Protein AF-A0A6J8AFQ5-F1 (afdb_monomer_lite)

Foldseek 3Di:
DVVVVVVVVVVVVVVVVVVVVVVVVVVVVVVVVVVVVVVVVVQVVVLVVVQVVVVVVVVVVVVVVVVVLVVVVVVLVVLLVVLVVCLVVCVVVNDPVSNVVSLVVVLVSLVVSLVVVQVSQQVDWDKDKDKDAPQDPPPSRRIDIDIDTHGDHDDDDRSNVVSVVVVVVVVVVVVPPDDDDDDDPDDDDDPQQDLVRLLVVLLCCCAVVVHALVVVVVCCPVRPDPVCLQDLSNLLSNLLSQQVNQWDDAAQPIDGNLVSNVRCLVVLCVSCVLDLSSLLSSLLSLLVNCVVRVNHACSLQVVVVSCVVSVSHDPVSVVCNLPDPPPVSCRSVVVSCVRHVVVVVVVVVVVPDPDD

Structure (mmCIF, N/CA/C/O backbone):
data_AF-A0A6J8AFQ5-F1
#
_entry.id   AF-A0A6J8AFQ5-F1
#
loop_
_atom_site.group_PDB
_atom_site.id
_atom_site.type_symbol
_atom_site.label_atom_id
_atom_site.label_alt_id
_atom_site.label_comp_id
_atom_site.label_asym_id
_atom_site.label_entity_id
_atom_site.label_seq_id
_atom_site.pdbx_PDB_ins_code
_atom_site.Cartn_x
_atom_site.Cartn_y
_atom_site.Cartn_z
_atom_site.occupancy
_atom_site.B_iso_or_equiv
_atom_site.auth_seq_id
_atom_site.auth_comp_id
_atom_site.auth_asym_id
_atom_site.auth_atom_id
_atom_site.pdbx_PDB_model_num
ATOM 1 N N . MET A 1 1 ? 49.675 6.751 -73.342 1.00 87.25 1 MET A N 1
ATOM 2 C CA . MET A 1 1 ? 49.526 7.257 -71.960 1.00 87.25 1 MET A CA 1
ATOM 3 C C . MET A 1 1 ? 48.427 8.312 -71.886 1.00 87.25 1 MET A C 1
ATOM 5 O O . MET A 1 1 ? 47.539 8.144 -71.065 1.00 87.25 1 MET A O 1
ATOM 9 N N . ASP A 1 2 ? 48.381 9.285 -72.799 1.00 92.56 2 ASP A N 1
ATOM 10 C CA . ASP A 1 2 ? 47.346 10.342 -72.816 1.00 92.56 2 ASP A CA 1
ATOM 11 C C . ASP A 1 2 ? 45.898 9.830 -72.865 1.00 92.56 2 ASP A C 1
ATOM 13 O O . ASP A 1 2 ? 45.041 10.323 -72.139 1.00 92.56 2 ASP A O 1
ATOM 17 N N . ASN A 1 3 ? 45.619 8.782 -73.649 1.00 91.56 3 ASN A N 1
ATOM 18 C CA . ASN A 1 3 ? 44.284 8.171 -73.680 1.00 91.56 3 ASN A CA 1
ATOM 19 C C . ASN A 1 3 ? 43.892 7.537 -72.327 1.00 91.56 3 ASN A C 1
ATOM 21 O O . ASN A 1 3 ? 42.747 7.628 -71.901 1.00 91.56 3 ASN A O 1
ATOM 25 N N . ALA A 1 4 ? 44.854 6.930 -71.622 1.00 90.56 4 ALA A N 1
ATOM 26 C CA . ALA A 1 4 ? 44.612 6.358 -70.298 1.00 90.56 4 ALA A CA 1
ATOM 27 C C . ALA A 1 4 ? 44.378 7.456 -69.248 1.00 90.56 4 ALA A C 1
ATOM 29 O O . ALA A 1 4 ? 43.472 7.322 -68.431 1.00 90.56 4 ALA A O 1
ATOM 30 N N . LEU A 1 5 ? 45.134 8.560 -69.311 1.00 93.12 5 LEU A N 1
ATOM 31 C CA . LEU A 1 5 ? 44.909 9.742 -68.470 1.00 93.12 5 LEU A CA 1
ATOM 32 C C . LEU A 1 5 ? 43.507 10.319 -68.686 1.00 93.12 5 LEU A C 1
ATOM 34 O O . LEU A 1 5 ? 42.786 10.521 -67.716 1.00 93.12 5 LEU A O 1
ATOM 38 N N . LYS A 1 6 ? 43.082 10.486 -69.944 1.00 94.88 6 LYS A N 1
ATOM 39 C CA . LYS A 1 6 ? 41.743 10.983 -70.284 1.00 94.88 6 LYS A CA 1
ATOM 40 C C . LYS A 1 6 ? 40.625 10.116 -69.691 1.00 94.88 6 LYS A C 1
ATOM 42 O O . LYS A 1 6 ? 39.720 10.646 -69.056 1.00 94.88 6 LYS A O 1
ATOM 47 N N . ILE A 1 7 ? 40.716 8.792 -69.841 1.00 93.81 7 ILE A N 1
ATOM 48 C CA . ILE A 1 7 ? 39.723 7.850 -69.295 1.00 93.81 7 ILE A CA 1
ATOM 49 C C . ILE A 1 7 ? 39.679 7.913 -67.760 1.00 93.81 7 ILE A C 1
ATOM 51 O O . ILE A 1 7 ? 38.598 7.891 -67.174 1.00 93.81 7 ILE A O 1
ATOM 55 N N . LEU A 1 8 ? 40.836 8.000 -67.094 1.00 93.81 8 LEU A N 1
ATOM 56 C CA . LEU A 1 8 ? 40.905 8.094 -65.632 1.00 93.81 8 LEU A CA 1
ATOM 57 C C . LEU A 1 8 ? 40.327 9.419 -65.110 1.00 93.81 8 LEU A C 1
ATOM 59 O O . LEU A 1 8 ? 39.620 9.411 -64.100 1.00 93.81 8 LEU A O 1
ATOM 63 N N . THR A 1 9 ? 40.567 10.534 -65.805 1.00 94.50 9 THR A N 1
ATOM 64 C CA . THR A 1 9 ? 39.955 11.833 -65.489 1.00 94.50 9 THR A CA 1
ATOM 65 C C . THR A 1 9 ? 38.435 11.783 -65.658 1.00 94.50 9 THR A C 1
ATOM 67 O O . THR A 1 9 ? 37.716 12.103 -64.715 1.00 94.50 9 THR A O 1
ATOM 70 N N . GLU A 1 10 ? 37.929 11.282 -66.790 1.00 94.88 10 GLU A N 1
ATOM 71 C CA . GLU A 1 10 ? 36.483 11.137 -67.033 1.00 94.88 10 GLU A CA 1
ATOM 72 C C . GLU A 1 10 ? 35.806 10.215 -66.001 1.00 94.88 10 GLU A C 1
ATOM 74 O O . GLU A 1 10 ? 34.699 10.491 -65.532 1.00 94.88 10 GLU A O 1
ATOM 79 N N . LEU A 1 11 ? 36.469 9.124 -65.600 1.00 94.06 11 LEU A N 1
ATOM 80 C CA . LEU A 1 11 ? 35.965 8.225 -64.560 1.00 94.06 11 LEU A CA 1
ATOM 81 C C . LEU A 1 11 ? 35.902 8.910 -63.188 1.00 94.06 11 LEU A C 1
ATOM 83 O O . LEU A 1 11 ? 34.953 8.680 -62.435 1.00 94.06 11 LEU A O 1
ATOM 87 N N . THR A 1 12 ? 36.893 9.746 -62.871 1.00 94.12 12 THR A N 1
ATOM 88 C CA . THR A 1 12 ? 36.949 10.508 -61.615 1.00 94.12 12 THR A CA 1
ATOM 89 C C . THR A 1 12 ? 35.822 11.535 -61.563 1.00 94.12 12 THR A C 1
ATOM 91 O O . THR A 1 12 ? 35.031 11.513 -60.623 1.00 94.12 12 THR A O 1
ATOM 94 N N . GLU A 1 13 ? 35.641 12.323 -62.626 1.00 95.44 13 GLU A N 1
ATOM 95 C CA . GLU A 1 13 ? 34.528 13.275 -62.741 1.00 95.44 13 GLU A CA 1
ATOM 96 C C . GLU A 1 13 ? 33.158 12.589 -62.642 1.00 95.44 13 GLU A C 1
ATOM 98 O O . GLU A 1 13 ? 32.227 13.108 -62.023 1.00 95.44 13 GLU A O 1
ATOM 103 N N . ASN A 1 14 ? 33.002 11.405 -63.243 1.00 94.31 14 ASN A N 1
ATOM 104 C CA . ASN A 1 14 ? 31.759 10.641 -63.145 1.00 94.31 14 ASN A CA 1
ATOM 105 C C . ASN A 1 14 ? 31.501 10.133 -61.721 1.00 94.31 14 ASN A C 1
ATOM 107 O O . ASN A 1 14 ? 30.351 10.131 -61.276 1.00 94.31 14 ASN A O 1
ATOM 111 N N . ARG A 1 15 ? 32.544 9.729 -60.983 1.00 94.56 15 ARG A N 1
ATOM 112 C CA . ARG A 1 15 ? 32.413 9.347 -59.570 1.00 94.56 15 ARG A CA 1
ATOM 113 C C . ARG A 1 15 ? 32.051 10.535 -58.686 1.00 94.56 15 ARG A C 1
ATOM 115 O O . ARG A 1 15 ? 31.154 10.390 -57.864 1.00 94.56 15 ARG A O 1
ATOM 122 N N . GLU A 1 16 ? 32.660 11.696 -58.899 1.00 94.69 16 GLU A N 1
ATOM 123 C CA . GLU A 1 16 ? 32.319 12.931 -58.179 1.00 94.69 16 GLU A CA 1
ATOM 124 C C . GLU A 1 16 ? 30.870 13.364 -58.449 1.00 94.69 16 GLU A C 1
ATOM 126 O O . GLU A 1 16 ? 30.120 13.660 -57.520 1.00 94.69 16 GLU A O 1
ATOM 131 N N . LYS A 1 17 ? 30.419 13.310 -59.712 1.00 95.25 17 LYS A N 1
ATOM 132 C CA . LYS A 1 17 ? 29.013 13.574 -60.074 1.00 95.25 17 LYS A CA 1
ATOM 133 C C . LYS A 1 17 ? 28.050 12.588 -59.413 1.00 95.25 17 LYS A C 1
ATOM 135 O O . LYS A 1 17 ? 26.956 12.984 -59.019 1.00 95.25 17 LYS A O 1
ATOM 140 N N . ASN A 1 18 ? 28.425 11.313 -59.308 1.00 93.69 18 ASN A N 1
ATOM 141 C CA . ASN A 1 18 ? 27.605 10.307 -58.634 1.00 93.69 18 ASN A CA 1
ATOM 142 C C . ASN A 1 18 ? 27.552 10.526 -57.119 1.00 93.69 18 ASN A C 1
ATOM 144 O O . ASN A 1 18 ? 26.472 10.400 -56.550 1.00 93.69 18 ASN A O 1
ATOM 148 N N . LEU A 1 19 ? 28.673 10.889 -56.487 1.00 94.94 19 LEU A N 1
ATOM 149 C CA . LEU A 1 19 ? 28.713 11.224 -55.063 1.00 94.94 19 LEU A CA 1
ATOM 150 C C . LEU A 1 19 ? 27.801 12.416 -54.761 1.00 94.94 19 LEU A C 1
ATOM 152 O O . LEU A 1 19 ? 26.944 12.317 -53.892 1.00 94.94 19 LEU A O 1
ATOM 156 N N . LYS A 1 20 ? 27.879 13.481 -55.565 1.00 95.44 20 LYS A N 1
ATOM 157 C CA . LYS A 1 20 ? 27.004 14.649 -55.409 1.00 95.44 20 LYS A CA 1
ATOM 158 C C . LYS A 1 20 ? 25.517 14.299 -55.537 1.00 95.44 20 LYS A C 1
ATOM 160 O O . LYS A 1 20 ? 24.707 14.726 -54.727 1.00 95.44 20 LYS A O 1
ATOM 165 N N . LYS A 1 21 ? 25.149 13.465 -56.519 1.00 95.12 21 LYS A N 1
ATOM 166 C CA . LYS A 1 21 ? 23.766 12.965 -56.650 1.00 95.12 21 LYS A CA 1
ATOM 167 C C . LYS A 1 21 ? 23.320 12.158 -55.431 1.00 95.12 21 LYS A C 1
ATOM 169 O O . LYS A 1 21 ? 22.145 12.207 -55.079 1.00 95.12 21 LYS A O 1
ATOM 174 N N . PHE A 1 22 ? 24.228 11.388 -54.833 1.00 95.50 22 PHE A N 1
ATOM 175 C CA . PHE A 1 22 ? 23.943 10.630 -53.620 1.00 95.50 22 PHE A CA 1
ATOM 176 C C . PHE A 1 22 ? 23.706 11.566 -52.429 1.00 95.50 22 PHE A C 1
ATOM 178 O O . PHE A 1 22 ? 22.699 11.400 -51.754 1.00 95.50 22 PHE A O 1
ATOM 185 N N . GLU A 1 23 ? 24.551 12.581 -52.233 1.00 95.25 23 GLU A N 1
ATOM 186 C CA . GLU A 1 23 ? 24.386 13.609 -51.189 1.00 95.25 23 GLU A CA 1
ATOM 187 C C . GLU A 1 23 ? 23.065 14.388 -51.345 1.00 95.25 23 GLU A C 1
ATOM 189 O O . GLU A 1 23 ? 22.350 14.629 -50.367 1.00 95.25 23 GLU A O 1
ATOM 194 N N . ASP A 1 24 ? 22.689 14.727 -52.584 1.00 95.00 24 ASP A N 1
ATOM 195 C CA . ASP A 1 24 ? 21.404 15.365 -52.892 1.00 95.00 24 ASP A CA 1
ATOM 196 C C . ASP A 1 24 ? 20.221 14.439 -52.532 1.00 95.00 24 ASP A C 1
ATOM 198 O O . ASP A 1 24 ? 19.243 14.879 -51.920 1.00 95.00 24 ASP A O 1
ATOM 202 N N . CYS A 1 25 ? 20.314 13.142 -52.862 1.00 95.44 25 CYS A N 1
ATOM 203 C CA . CYS A 1 25 ? 19.299 12.145 -52.498 1.00 95.44 25 CYS A CA 1
ATOM 204 C C . CYS A 1 25 ? 19.221 11.931 -50.983 1.00 95.44 25 CYS A C 1
ATOM 206 O O . CYS A 1 25 ? 18.126 11.840 -50.435 1.00 95.44 25 CYS A O 1
ATOM 208 N N . GLU A 1 26 ? 20.361 11.856 -50.299 1.00 96.88 26 GLU A N 1
ATOM 209 C CA . GLU A 1 26 ? 20.435 11.724 -48.844 1.00 96.88 26 GLU A CA 1
ATOM 210 C C . GLU A 1 26 ? 19.741 12.905 -48.163 1.00 96.88 26 GLU A C 1
ATOM 212 O O . GLU A 1 26 ? 18.888 12.712 -47.295 1.00 96.88 26 GLU A O 1
ATOM 217 N N . THR A 1 27 ? 20.025 14.124 -48.622 1.00 96.19 27 THR A N 1
ATOM 218 C CA . THR A 1 27 ? 19.394 15.344 -48.108 1.00 96.19 27 THR A CA 1
ATOM 219 C C . THR A 1 27 ? 17.876 15.325 -48.310 1.00 96.19 27 THR A C 1
ATOM 221 O O . THR A 1 27 ? 17.125 15.671 -47.391 1.00 96.19 27 THR A O 1
ATOM 224 N N . ASP A 1 28 ? 17.396 14.898 -49.482 1.00 96.56 28 ASP A N 1
ATOM 225 C CA . ASP A 1 28 ? 15.957 14.789 -49.750 1.00 96.56 28 ASP A CA 1
ATOM 226 C C . ASP A 1 28 ? 15.286 13.720 -48.874 1.00 96.56 28 ASP A C 1
ATOM 228 O O . ASP A 1 28 ? 14.251 13.984 -48.257 1.00 96.56 28 ASP A O 1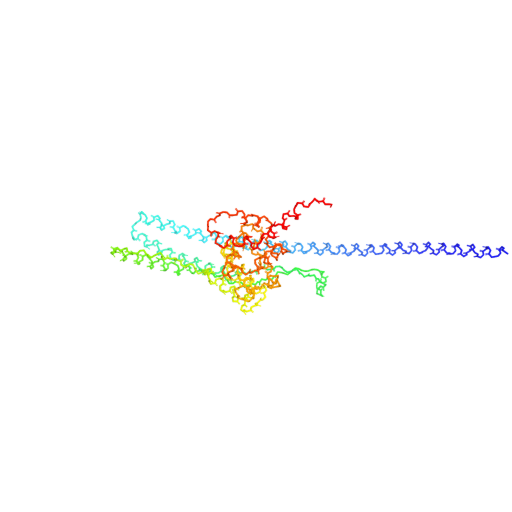
ATOM 232 N N . ILE A 1 29 ? 15.907 12.546 -48.720 1.00 96.50 29 ILE A N 1
ATOM 233 C CA . ILE A 1 29 ? 15.404 11.476 -47.846 1.00 96.50 29 ILE A CA 1
ATOM 234 C C . ILE A 1 29 ? 15.324 11.964 -46.396 1.00 96.50 29 ILE A C 1
ATOM 236 O O . ILE A 1 29 ? 14.291 11.785 -45.746 1.00 96.50 29 ILE A O 1
ATOM 240 N N . LEU A 1 30 ? 16.364 12.630 -45.887 1.00 96.25 30 LEU A N 1
ATOM 241 C CA . LEU A 1 30 ? 16.363 13.193 -44.534 1.00 96.25 30 LEU A CA 1
ATOM 242 C C . LEU A 1 30 ? 15.237 14.217 -44.349 1.00 96.25 30 LEU A C 1
ATOM 244 O O . LEU A 1 30 ? 14.554 14.218 -43.320 1.00 96.25 30 LEU A O 1
ATOM 248 N N . LYS A 1 31 ? 14.984 15.057 -45.356 1.00 96.44 31 LYS A N 1
ATOM 249 C CA . LYS A 1 31 ? 13.868 16.010 -45.342 1.00 96.44 31 LYS A CA 1
ATOM 250 C C . LYS A 1 31 ? 12.512 15.301 -45.309 1.00 96.44 31 LYS A C 1
ATOM 252 O O . LYS A 1 31 ? 11.636 15.707 -44.542 1.00 96.44 31 LYS A O 1
ATOM 257 N N . GLN A 1 32 ? 12.335 14.235 -46.088 1.00 95.44 32 GLN A N 1
ATOM 258 C CA . GLN A 1 32 ? 11.109 13.433 -46.076 1.00 95.44 32 GLN A CA 1
ATOM 259 C C . GLN A 1 32 ? 10.884 12.757 -44.715 1.00 95.44 32 GLN A C 1
ATOM 261 O O . GLN A 1 32 ? 9.780 12.836 -44.170 1.00 95.44 32 GLN A O 1
ATOM 266 N N . VAL A 1 33 ? 11.927 12.160 -44.128 1.00 95.31 33 VAL A N 1
ATOM 267 C CA . VAL A 1 33 ? 11.872 11.535 -42.795 1.00 95.31 33 VAL A CA 1
ATOM 268 C C . VAL A 1 33 ? 11.493 12.560 -41.726 1.00 95.31 33 VAL A C 1
ATOM 270 O O . VAL A 1 33 ? 10.601 12.300 -40.916 1.00 95.31 33 VAL A O 1
ATOM 273 N N . ASN A 1 34 ? 12.102 13.748 -41.750 1.00 94.62 34 ASN A N 1
ATOM 274 C CA . ASN A 1 34 ? 11.767 14.822 -40.814 1.00 94.62 34 ASN A CA 1
ATOM 275 C C . ASN A 1 34 ? 10.317 15.297 -40.967 1.00 94.62 34 ASN A C 1
ATOM 277 O O . ASN A 1 34 ? 9.622 15.456 -39.966 1.00 94.62 34 ASN A O 1
ATOM 281 N N . ASN A 1 35 ? 9.815 15.434 -42.196 1.00 94.44 35 ASN A N 1
ATOM 282 C CA . ASN A 1 35 ? 8.414 15.781 -42.432 1.00 94.44 35 ASN A CA 1
ATOM 283 C C . ASN A 1 35 ? 7.449 14.723 -41.860 1.00 94.44 35 ASN A C 1
ATOM 285 O O . ASN A 1 35 ? 6.464 15.074 -41.209 1.00 94.44 35 ASN A O 1
ATOM 289 N N . VAL A 1 36 ? 7.738 13.428 -42.033 1.00 93.62 36 VAL A N 1
ATOM 290 C CA . VAL A 1 36 ? 6.928 12.350 -41.432 1.00 93.62 36 VAL A CA 1
ATOM 291 C C . VAL A 1 36 ? 6.981 12.408 -39.903 1.00 93.62 36 VAL A C 1
ATOM 293 O O . VAL A 1 36 ? 5.940 12.313 -39.249 1.00 93.62 36 VAL A O 1
ATOM 296 N N . LYS A 1 37 ? 8.170 12.619 -39.325 1.00 94.19 37 LYS A N 1
ATOM 297 C CA . LYS A 1 37 ? 8.355 12.772 -37.875 1.00 94.19 37 LYS A CA 1
ATOM 298 C C . LYS A 1 37 ? 7.515 13.926 -37.324 1.00 94.19 37 LYS A C 1
ATOM 300 O O . LYS A 1 37 ? 6.782 13.736 -36.356 1.00 94.19 37 LYS A O 1
ATOM 305 N N . GLU A 1 38 ? 7.561 15.097 -37.955 1.00 94.00 38 GLU A N 1
ATOM 306 C CA . GLU A 1 38 ? 6.760 16.256 -37.546 1.00 94.00 38 GLU A CA 1
ATOM 307 C C . GLU A 1 38 ? 5.253 15.993 -37.634 1.00 94.00 38 GLU A C 1
ATOM 309 O O . GLU A 1 38 ? 4.494 16.418 -36.761 1.00 94.00 38 GLU A O 1
ATOM 314 N N . GLN A 1 39 ? 4.799 15.282 -38.669 1.00 90.44 39 GLN A N 1
ATOM 315 C CA . GLN A 1 39 ? 3.392 14.903 -38.797 1.00 90.44 39 GLN A CA 1
ATOM 316 C C . GLN A 1 39 ? 2.950 13.963 -37.671 1.00 90.44 39 GLN A C 1
ATOM 318 O O . GLN A 1 39 ? 1.864 14.150 -37.119 1.00 90.44 39 GLN A O 1
ATOM 323 N N . MET A 1 40 ? 3.784 12.988 -37.297 1.00 88.62 40 MET A N 1
ATOM 324 C CA . MET A 1 40 ? 3.494 12.086 -36.179 1.00 88.62 40 MET A CA 1
ATOM 325 C C . MET A 1 40 ? 3.452 12.828 -34.841 1.00 88.62 40 MET A C 1
ATOM 327 O O . MET A 1 40 ? 2.506 12.626 -34.084 1.00 88.62 40 MET A O 1
ATOM 331 N N . ILE A 1 41 ? 4.405 13.732 -34.582 1.00 90.25 41 ILE A N 1
ATOM 332 C CA . ILE A 1 41 ? 4.418 14.566 -33.367 1.00 90.25 41 ILE A CA 1
ATOM 333 C C . ILE A 1 41 ? 3.128 15.389 -33.276 1.00 90.25 41 ILE A C 1
ATOM 335 O O . ILE A 1 41 ? 2.406 15.297 -32.288 1.00 90.25 41 ILE A O 1
ATOM 339 N N . LYS A 1 42 ? 2.745 16.090 -34.353 1.00 90.38 42 LYS A N 1
ATOM 340 C CA . LYS A 1 42 ? 1.498 16.877 -34.390 1.00 90.38 42 LYS A CA 1
ATOM 341 C C . LYS A 1 42 ? 0.253 16.035 -34.102 1.00 90.38 42 LYS A C 1
ATOM 343 O O . LYS A 1 42 ? -0.695 16.528 -33.485 1.00 90.38 42 LYS A O 1
ATOM 348 N N . GLN A 1 43 ? 0.224 14.785 -34.570 1.00 87.19 43 GLN A N 1
ATOM 349 C CA . GLN A 1 43 ? -0.866 13.861 -34.262 1.00 87.19 43 GLN A CA 1
ATOM 350 C C . GLN A 1 43 ? -0.851 13.458 -32.787 1.00 87.19 43 GLN A C 1
ATOM 352 O O . GLN A 1 43 ? -1.910 13.495 -32.165 1.00 87.19 43 GLN A O 1
ATOM 357 N N . ILE A 1 44 ? 0.307 13.123 -32.214 1.00 87.06 44 ILE A N 1
ATOM 358 C CA . ILE A 1 44 ? 0.437 12.776 -30.791 1.00 87.06 44 ILE A CA 1
ATOM 359 C C . ILE A 1 44 ? -0.039 13.939 -29.918 1.00 87.06 44 ILE A C 1
ATOM 361 O O . ILE A 1 44 ? -0.965 13.744 -29.134 1.00 87.06 44 ILE A O 1
ATOM 365 N N . ASP A 1 45 ? 0.458 15.155 -30.150 1.00 89.19 45 ASP A N 1
ATOM 366 C CA . ASP A 1 45 ? 0.073 16.342 -29.375 1.00 89.19 45 ASP A CA 1
ATOM 367 C C . ASP A 1 45 ? -1.440 16.614 -29.446 1.00 89.19 45 ASP A C 1
ATOM 369 O O . ASP A 1 45 ? -2.069 17.096 -28.501 1.00 89.19 45 ASP A O 1
ATOM 373 N N . LYS A 1 46 ? -2.064 16.335 -30.599 1.00 88.00 46 LYS A N 1
ATOM 374 C CA . LYS A 1 46 ? -3.515 16.486 -30.774 1.00 88.00 46 LYS A CA 1
ATOM 375 C C . LYS A 1 46 ? -4.292 15.473 -29.929 1.00 88.00 46 LYS A C 1
ATOM 377 O O . LYS A 1 46 ? -5.299 15.847 -29.320 1.00 88.00 46 LYS A O 1
ATOM 382 N N . HIS A 1 47 ? -3.85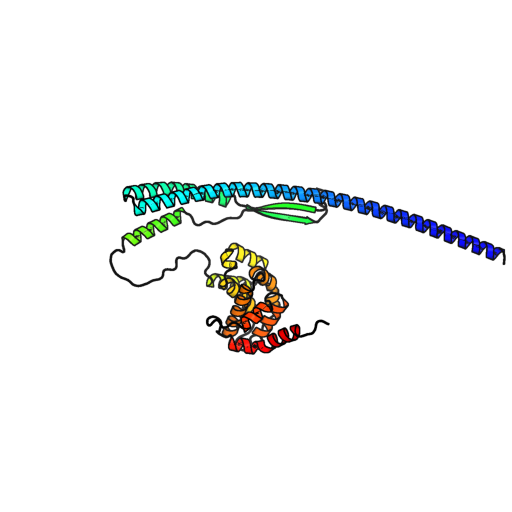7 14.216 -29.905 1.00 84.25 47 HIS A N 1
ATOM 383 C CA . HIS A 1 47 ? -4.492 13.184 -29.086 1.00 84.25 47 HIS A CA 1
ATOM 384 C C . HIS A 1 47 ? -4.257 13.451 -27.599 1.00 84.25 47 HIS A C 1
ATOM 386 O O . HIS A 1 47 ? -5.207 13.377 -26.827 1.00 84.25 47 HIS A O 1
ATOM 392 N N . GLU A 1 48 ? -3.051 13.870 -27.213 1.00 86.62 48 GLU A N 1
ATOM 393 C CA . GLU A 1 48 ? -2.718 14.259 -25.841 1.00 86.62 48 GLU A CA 1
ATOM 394 C C . GLU A 1 48 ? -3.642 15.371 -25.334 1.00 86.62 48 GLU A C 1
ATOM 396 O O . GLU A 1 48 ? -4.304 15.208 -24.310 1.00 86.62 48 GLU A O 1
ATOM 401 N N . ARG A 1 49 ? -3.799 16.462 -26.099 1.00 88.25 49 ARG A N 1
ATOM 402 C CA . ARG A 1 49 ? -4.741 17.540 -25.748 1.00 88.25 49 ARG A CA 1
ATOM 403 C C . ARG A 1 49 ? -6.177 17.047 -25.578 1.00 88.25 49 ARG A C 1
ATOM 405 O O . ARG A 1 49 ? -6.902 17.559 -24.728 1.00 88.25 49 ARG A O 1
ATOM 412 N N . THR A 1 50 ? -6.594 16.075 -26.386 1.00 86.88 50 THR A N 1
ATOM 413 C CA . THR A 1 50 ? -7.940 15.491 -26.299 1.00 86.88 50 THR A CA 1
ATOM 414 C C . THR A 1 50 ? -8.090 14.679 -25.013 1.00 86.88 50 THR A C 1
ATOM 416 O O . THR A 1 50 ? -9.018 14.924 -24.249 1.00 86.88 50 THR A O 1
ATOM 419 N N . VAL A 1 51 ? -7.128 13.804 -24.710 1.00 86.88 51 VAL A N 1
ATOM 420 C CA . VAL A 1 51 ? -7.120 12.993 -23.483 1.00 86.88 51 VAL A CA 1
ATOM 421 C C . VAL A 1 51 ? -7.085 13.872 -22.231 1.00 86.88 51 VAL A C 1
ATOM 423 O O . VAL A 1 51 ? -7.852 13.638 -21.301 1.00 86.88 51 VAL A O 1
ATOM 426 N N . ILE A 1 52 ? -6.258 14.921 -22.212 1.00 88.50 52 ILE A N 1
ATOM 427 C CA . ILE A 1 52 ? -6.199 15.881 -21.097 1.00 88.50 52 ILE A CA 1
ATOM 428 C C . ILE A 1 52 ? -7.559 16.559 -20.890 1.00 88.50 52 ILE A C 1
ATOM 430 O O . ILE A 1 52 ? -8.017 16.710 -19.755 1.00 88.50 52 ILE A O 1
ATOM 434 N N . LYS A 1 53 ? -8.235 16.946 -21.978 1.00 89.94 53 LYS A N 1
ATOM 435 C CA . LYS A 1 53 ? -9.569 17.552 -21.912 1.00 89.94 53 LYS A CA 1
ATOM 436 C C . LYS A 1 53 ? -10.609 16.580 -21.350 1.00 89.94 53 LYS A C 1
ATOM 438 O O . LYS A 1 53 ? -11.414 16.973 -20.501 1.00 89.94 53 LYS A O 1
ATOM 443 N N . ASP A 1 54 ? -10.584 15.326 -21.786 1.00 86.12 54 ASP A N 1
ATOM 444 C CA . ASP A 1 54 ? -11.513 14.300 -21.310 1.00 86.12 54 ASP A CA 1
ATOM 445 C C . ASP A 1 54 ? -11.276 13.994 -19.825 1.00 86.12 54 ASP A C 1
ATOM 447 O O . ASP A 1 54 ? -12.226 13.985 -19.040 1.00 86.12 54 ASP A O 1
ATOM 451 N N . LEU A 1 55 ? -10.012 13.859 -19.407 1.00 87.62 55 LEU A N 1
ATOM 452 C CA . LEU A 1 55 ? -9.612 13.713 -18.002 1.00 87.62 55 LEU A CA 1
ATOM 453 C C . LEU A 1 55 ? -10.090 14.884 -17.139 1.00 87.62 55 LEU A C 1
ATOM 455 O O . LEU A 1 55 ? -10.651 14.671 -16.065 1.00 87.62 55 LEU A O 1
ATOM 459 N N . SER A 1 56 ? -9.915 16.119 -17.616 1.00 90.50 56 SER A N 1
ATOM 460 C CA . SER A 1 56 ? -10.392 17.318 -16.919 1.00 90.50 56 SER A CA 1
ATOM 461 C C . SER A 1 56 ? -11.913 17.301 -16.745 1.00 90.50 56 SER A C 1
ATOM 463 O O . SER A 1 56 ? -12.418 17.562 -15.653 1.00 90.50 56 SER A O 1
ATOM 465 N N . THR A 1 57 ? -12.644 16.904 -17.788 1.00 90.56 57 THR A N 1
ATOM 466 C CA . THR A 1 57 ? -14.111 16.816 -17.760 1.00 90.56 57 THR A CA 1
ATOM 467 C C . THR A 1 57 ? -14.596 15.720 -16.804 1.00 90.56 57 THR A C 1
ATOM 469 O O . THR A 1 57 ? -15.536 15.940 -16.037 1.00 90.56 57 THR A O 1
ATOM 472 N N . MET A 1 58 ? -13.954 14.546 -16.810 1.00 88.00 58 MET A N 1
ATOM 473 C CA . MET A 1 58 ? -14.255 13.453 -15.873 1.00 88.00 58 MET A CA 1
ATOM 474 C C . MET A 1 58 ? -13.989 13.873 -14.424 1.00 88.00 58 MET A C 1
ATOM 476 O O . MET A 1 58 ? -14.844 13.676 -13.561 1.00 88.00 58 MET A O 1
ATOM 480 N N . ARG A 1 59 ? -12.856 14.540 -14.166 1.00 88.88 59 ARG A N 1
ATOM 481 C CA . ARG A 1 59 ? -12.517 15.079 -12.842 1.00 88.88 59 ARG A CA 1
ATOM 482 C C . ARG A 1 59 ? -13.575 16.056 -12.337 1.00 88.88 59 ARG A C 1
ATOM 484 O O . ARG A 1 59 ? -14.066 15.875 -11.229 1.00 88.88 59 ARG A O 1
ATOM 491 N N . GLN A 1 60 ? -13.958 17.043 -13.149 1.00 91.31 60 GLN A N 1
ATOM 492 C CA . GLN A 1 60 ? -14.974 18.033 -12.769 1.00 91.31 60 GLN A CA 1
ATOM 493 C C . GLN A 1 60 ? -16.321 17.380 -12.438 1.00 91.31 60 GLN A C 1
ATOM 495 O O . GLN A 1 60 ? -16.976 17.763 -11.473 1.00 91.31 60 GLN A O 1
ATOM 500 N N . ARG A 1 61 ? -16.727 16.361 -13.205 1.00 89.62 61 ARG A N 1
ATOM 501 C CA . ARG A 1 61 ? -17.961 15.611 -12.938 1.00 89.62 61 ARG A CA 1
ATOM 502 C C . ARG A 1 61 ? -17.909 14.880 -11.595 1.00 89.62 61 ARG A C 1
ATOM 504 O O . ARG A 1 61 ? -18.896 14.898 -10.864 1.00 89.62 61 ARG A O 1
ATOM 511 N N . ASN A 1 62 ? -16.786 14.241 -11.276 1.00 86.69 62 ASN A N 1
ATOM 512 C CA . ASN A 1 62 ? -16.627 13.507 -10.018 1.00 86.69 62 ASN A CA 1
ATOM 513 C C . ASN A 1 62 ? -16.504 14.450 -8.816 1.00 86.69 62 ASN A C 1
ATOM 515 O O . ASN A 1 62 ? -17.078 14.177 -7.767 1.00 86.69 62 ASN A O 1
ATOM 519 N N . GLU A 1 63 ? -15.855 15.600 -8.984 1.00 88.25 63 GLU A N 1
ATOM 520 C CA . GLU A 1 63 ? -15.802 16.649 -7.964 1.00 88.25 63 GLU A CA 1
ATOM 521 C C . GLU A 1 63 ? -17.185 17.253 -7.680 1.00 88.25 63 GLU A C 1
ATOM 523 O O . GLU A 1 63 ? -17.547 17.443 -6.521 1.00 88.25 63 GLU A O 1
ATOM 528 N N . ALA A 1 64 ? -17.999 17.487 -8.714 1.00 89.50 64 ALA A N 1
ATOM 529 C CA . ALA A 1 64 ? -19.372 17.958 -8.542 1.00 89.50 64 ALA A CA 1
ATOM 530 C C . ALA A 1 64 ? -20.228 16.962 -7.739 1.00 89.50 64 ALA A C 1
ATOM 532 O O . ALA A 1 64 ? -20.900 17.372 -6.794 1.00 89.50 64 ALA A O 1
ATOM 533 N N . LYS A 1 65 ? -20.144 15.661 -8.058 1.00 86.88 65 LYS A N 1
ATOM 534 C CA . LYS A 1 65 ? -20.833 14.601 -7.299 1.00 86.88 65 LYS A CA 1
ATOM 535 C C . LYS A 1 65 ? -20.369 14.544 -5.844 1.00 86.88 65 LYS A C 1
ATOM 537 O O . LYS A 1 65 ? -21.197 14.507 -4.943 1.00 86.88 65 LYS A O 1
ATOM 542 N N . LEU A 1 66 ? -19.055 14.600 -5.612 1.00 85.50 66 LEU A N 1
ATOM 543 C CA . LEU A 1 66 ? -18.491 14.615 -4.262 1.00 85.50 66 LEU A CA 1
ATOM 544 C C . LEU A 1 66 ? -19.012 15.806 -3.447 1.00 85.50 66 LEU A C 1
ATOM 546 O O . LEU A 1 66 ? -19.300 15.663 -2.263 1.00 85.50 66 LEU A O 1
ATOM 550 N N . ASN A 1 67 ? -19.115 16.986 -4.060 1.00 88.62 67 ASN A N 1
ATOM 551 C CA . ASN A 1 67 ? -19.602 18.183 -3.379 1.00 88.62 67 ASN A CA 1
ATOM 552 C C . ASN A 1 67 ? -21.101 18.101 -3.051 1.00 88.62 67 ASN A C 1
ATOM 554 O O . ASN A 1 67 ? -21.495 18.534 -1.969 1.00 88.62 67 ASN A O 1
ATOM 558 N N . GLU A 1 68 ? -21.915 17.521 -3.936 1.00 89.06 68 GLU A N 1
ATOM 559 C CA . GLU A 1 68 ? -23.336 17.245 -3.680 1.00 89.06 68 GLU A CA 1
ATOM 560 C C . GLU A 1 68 ? -23.507 16.266 -2.505 1.00 89.06 68 GLU A C 1
ATOM 562 O O . GLU A 1 68 ? -24.196 16.577 -1.534 1.00 89.06 68 GLU A O 1
ATOM 567 N N . GLU A 1 69 ? -22.784 15.141 -2.520 1.00 86.44 69 GLU A N 1
ATOM 568 C CA . GLU A 1 69 ? -22.821 14.139 -1.444 1.00 86.44 69 GLU A CA 1
ATOM 569 C C . GLU A 1 69 ? -22.302 14.695 -0.107 1.00 86.44 69 GLU A C 1
ATOM 571 O O . GLU A 1 69 ? -22.867 14.420 0.954 1.00 86.44 69 GLU A O 1
ATOM 576 N N . LYS A 1 70 ? -21.248 15.523 -0.132 1.00 85.56 70 LYS A N 1
ATOM 577 C CA . LYS A 1 70 ? -20.747 16.217 1.065 1.00 85.56 70 LYS A CA 1
ATOM 578 C C . LYS A 1 70 ? -21.773 17.188 1.641 1.00 85.56 70 LYS A C 1
ATOM 580 O O . LYS A 1 70 ? -21.872 17.282 2.864 1.00 85.56 70 LYS A O 1
ATOM 585 N N . ALA A 1 71 ? -22.511 17.908 0.796 1.00 88.75 71 ALA A N 1
ATOM 586 C CA . ALA A 1 71 ? -23.557 18.819 1.248 1.00 88.75 71 ALA A CA 1
ATOM 587 C C . ALA A 1 71 ? -24.703 18.054 1.929 1.00 88.75 71 ALA A C 1
ATOM 589 O O . ALA A 1 71 ? -25.121 18.435 3.023 1.00 88.75 71 ALA A O 1
ATOM 590 N N . ASP A 1 72 ? -25.131 16.932 1.342 1.00 87.19 72 ASP A N 1
ATOM 591 C CA . ASP A 1 72 ? -26.120 16.031 1.942 1.00 87.19 72 ASP A CA 1
ATOM 592 C C . ASP A 1 72 ? -25.659 15.499 3.310 1.00 87.19 72 ASP A C 1
ATOM 594 O O . ASP A 1 72 ? -26.408 15.541 4.289 1.00 87.19 72 ASP A O 1
ATOM 598 N N . LEU A 1 73 ? -24.410 15.028 3.416 1.00 86.19 73 LEU A N 1
ATOM 599 C CA . LEU A 1 73 ? -23.853 14.536 4.682 1.00 86.19 73 LEU A CA 1
ATOM 600 C C . LEU A 1 73 ? -23.738 15.642 5.739 1.00 86.19 73 LEU A C 1
ATOM 602 O O . LEU A 1 73 ? -24.033 15.397 6.909 1.00 86.19 73 LEU A O 1
ATOM 606 N N . ALA A 1 74 ? -23.345 16.856 5.349 1.00 88.69 74 ALA A N 1
ATOM 607 C CA . ALA A 1 74 ? -23.274 17.995 6.260 1.00 88.69 74 ALA A CA 1
ATOM 608 C C . ALA A 1 74 ? -24.655 18.354 6.832 1.00 88.69 74 ALA A C 1
ATOM 610 O O . ALA A 1 74 ? -24.771 18.623 8.029 1.00 88.69 74 ALA A O 1
ATOM 611 N N . GLU A 1 75 ? -25.707 18.297 6.007 1.00 89.38 75 GLU A N 1
ATOM 612 C CA . GLU A 1 75 ? -27.089 18.496 6.453 1.00 89.38 75 GLU A CA 1
ATOM 613 C C . GLU A 1 75 ? -27.501 17.434 7.487 1.00 89.38 75 GLU A C 1
ATOM 615 O O . GLU A 1 75 ? -28.049 17.770 8.539 1.00 89.38 75 GLU A O 1
ATOM 620 N N . LEU A 1 76 ? -27.192 16.156 7.230 1.00 86.25 76 LEU A N 1
ATOM 621 C CA . LEU A 1 76 ? -27.490 15.060 8.159 1.00 86.25 76 LEU A CA 1
ATOM 622 C C . LEU A 1 76 ? -26.744 15.207 9.493 1.00 86.25 76 LEU A C 1
ATOM 624 O O . LEU A 1 76 ? -27.345 15.032 10.554 1.00 86.25 76 LEU A O 1
ATOM 628 N N . ILE A 1 77 ? -25.455 15.561 9.452 1.00 86.31 77 ILE A N 1
ATOM 629 C CA . ILE A 1 77 ? -24.638 15.797 10.652 1.00 86.31 77 ILE A CA 1
ATOM 630 C C . ILE A 1 77 ? -25.233 16.936 11.482 1.00 86.31 77 ILE A C 1
ATOM 632 O O . ILE A 1 77 ? -25.398 16.783 12.693 1.00 86.31 77 ILE A O 1
ATOM 636 N N . ALA A 1 78 ? -25.609 18.047 10.842 1.00 89.00 78 ALA A N 1
ATOM 637 C CA . ALA A 1 78 ? -26.214 19.184 11.528 1.00 89.00 78 ALA A CA 1
ATOM 638 C C . ALA A 1 78 ? -27.529 18.798 12.228 1.00 89.00 78 ALA A C 1
ATOM 640 O O . ALA A 1 78 ? -27.732 19.153 13.387 1.00 89.00 78 ALA A O 1
ATOM 641 N N . GLN A 1 79 ? -28.392 18.014 11.569 1.00 85.12 79 GLN A N 1
ATOM 642 C CA . GLN A 1 79 ? -29.657 17.549 12.155 1.00 85.12 79 GLN A CA 1
ATOM 643 C C . GLN A 1 79 ? -29.452 16.640 13.375 1.00 85.12 79 GLN A C 1
ATOM 645 O O . GLN A 1 79 ? -30.187 16.753 14.360 1.00 85.12 79 GLN A O 1
ATOM 650 N N . VAL A 1 80 ? -28.466 15.738 13.323 1.00 84.38 80 VAL A N 1
ATOM 651 C CA . VAL A 1 80 ? -28.136 14.842 14.444 1.00 84.38 80 VAL A CA 1
ATOM 652 C C . VAL A 1 80 ? -27.528 15.626 15.608 1.00 84.38 80 VAL A C 1
ATOM 654 O O . VAL A 1 80 ? -27.908 15.409 16.760 1.00 84.38 80 VAL A O 1
ATOM 657 N N . GLN A 1 81 ? -26.629 16.567 15.319 1.00 87.12 81 GLN A N 1
ATOM 658 C CA . GLN A 1 81 ? -25.975 17.399 16.326 1.00 87.12 81 GLN A CA 1
ATOM 659 C C . GLN A 1 81 ? -26.972 18.325 17.039 1.00 87.12 81 GLN A C 1
ATOM 661 O O . GLN A 1 81 ? -26.991 18.362 18.268 1.00 87.12 81 GLN A O 1
ATOM 666 N N . GLU A 1 82 ? -27.876 18.973 16.296 1.00 88.06 82 GLU A N 1
ATOM 667 C CA . GLU A 1 82 ? -28.974 19.774 16.861 1.00 88.06 82 GLU A CA 1
ATOM 668 C C . GLU A 1 82 ? -29.832 18.930 17.820 1.00 88.06 82 GLU A C 1
ATOM 670 O O . GLU A 1 82 ? -30.211 19.366 18.908 1.00 88.06 82 GLU A O 1
ATOM 675 N N . GLY A 1 83 ? -30.131 17.686 17.432 1.00 83.81 83 GLY A N 1
ATOM 676 C CA . GLY A 1 83 ? -30.895 16.768 18.267 1.00 83.81 83 GLY A CA 1
ATOM 677 C C . GLY A 1 83 ? -30.175 16.346 19.541 1.00 83.81 83 GLY A C 1
ATOM 678 O O . GLY A 1 83 ? -30.804 16.268 20.600 1.00 83.81 83 GLY A O 1
ATOM 679 N N . LYS A 1 84 ? -28.862 16.122 19.454 1.00 84.12 84 LYS A N 1
ATOM 680 C CA . LYS A 1 84 ? -28.007 15.813 20.601 1.00 84.12 84 LYS A CA 1
ATOM 681 C C . LYS A 1 84 ? -27.989 16.966 21.604 1.00 84.12 84 LYS A C 1
ATOM 683 O O . LYS A 1 84 ? -28.247 16.733 22.781 1.00 84.12 84 LYS A O 1
ATOM 688 N N . GLU A 1 85 ? -27.760 18.190 21.137 1.00 88.19 85 GLU A N 1
ATOM 689 C CA . GLU A 1 85 ? -27.718 19.391 21.982 1.00 88.19 85 GLU A CA 1
ATOM 690 C C . GLU A 1 85 ? -29.062 19.642 22.680 1.00 88.19 85 GLU A C 1
ATOM 692 O O . GLU A 1 85 ? -29.104 19.924 23.878 1.00 88.19 85 GLU A O 1
ATOM 697 N N . GLN A 1 86 ? -30.180 19.447 21.969 1.00 85.06 86 GLN A N 1
ATOM 698 C CA . GLN A 1 86 ? -31.523 19.530 22.558 1.00 85.06 86 GLN A CA 1
ATOM 699 C C . GLN A 1 86 ? -31.737 18.504 23.681 1.00 85.06 86 GLN A C 1
ATOM 701 O O . GLN A 1 86 ? -32.326 18.833 24.712 1.00 85.06 86 GLN A O 1
ATOM 706 N N . ILE A 1 87 ? -31.279 17.261 23.498 1.00 83.12 87 ILE A N 1
ATOM 707 C CA . ILE A 1 87 ? -31.394 16.207 24.516 1.00 83.12 87 ILE A CA 1
ATOM 708 C C . ILE A 1 87 ? -30.492 16.509 25.717 1.00 83.12 87 ILE A C 1
ATOM 710 O O . ILE A 1 87 ? -30.931 16.349 26.855 1.00 83.12 87 ILE A O 1
ATOM 714 N N . GLU A 1 88 ? -29.255 16.944 25.482 1.00 85.50 88 GLU A N 1
ATOM 715 C CA . GLU A 1 88 ? -28.275 17.255 26.528 1.00 85.50 88 GLU A CA 1
ATOM 716 C C . GLU A 1 88 ? -28.750 18.415 27.410 1.00 85.50 88 GLU A C 1
ATOM 718 O O . GLU A 1 88 ? -28.797 18.284 28.634 1.00 85.50 88 GLU A O 1
ATOM 723 N N . PHE A 1 89 ? -29.266 19.482 26.796 1.00 86.06 89 PHE A N 1
ATOM 724 C CA . PHE A 1 89 ? -29.883 20.596 27.513 1.00 86.06 89 PHE A CA 1
ATOM 725 C C . PHE A 1 89 ? -31.071 20.153 28.386 1.00 86.06 89 PHE A C 1
ATOM 727 O O . PHE A 1 89 ? -31.159 20.502 29.567 1.00 86.06 89 PHE A O 1
ATOM 734 N N . LEU A 1 90 ? -31.986 19.349 27.828 1.00 80.50 90 LEU A N 1
ATOM 735 C CA . LEU A 1 90 ? -33.164 18.854 28.551 1.00 80.50 90 LEU A CA 1
ATOM 736 C C . LEU A 1 90 ? -32.822 17.828 29.635 1.00 80.50 90 LEU A C 1
ATOM 738 O O . LEU A 1 90 ? -33.596 17.670 30.578 1.00 80.50 90 LEU A O 1
ATOM 742 N N . LYS A 1 91 ? -31.687 17.135 29.520 1.00 80.75 91 LYS A N 1
ATOM 743 C CA . LYS A 1 91 ? -31.191 16.211 30.543 1.00 80.75 91 LYS A CA 1
ATOM 744 C C . LYS A 1 91 ? -30.762 16.953 31.810 1.00 80.75 91 LYS A C 1
ATOM 746 O O . LYS A 1 91 ? -30.969 16.431 32.902 1.00 80.75 91 LYS A O 1
ATOM 751 N N . GLU A 1 92 ? -30.190 18.144 31.664 1.00 84.06 92 GLU A N 1
ATOM 752 C CA . GLU A 1 92 ? -29.717 18.964 32.785 1.00 84.06 92 GLU A CA 1
ATOM 753 C C . GLU A 1 92 ? -30.810 19.864 33.379 1.00 84.06 92 GLU A C 1
ATOM 755 O O . GLU A 1 92 ? -30.874 20.031 34.595 1.00 84.06 92 GLU A O 1
ATOM 760 N N . HIS A 1 93 ? -31.693 20.419 32.540 1.00 83.31 93 HIS A N 1
ATOM 761 C CA . HIS A 1 93 ? -32.611 21.496 32.941 1.00 83.31 93 HIS A CA 1
ATOM 762 C C . HIS A 1 93 ? -34.104 21.167 32.750 1.00 83.31 93 HIS A C 1
ATOM 764 O O . HIS A 1 93 ? -34.968 21.943 33.160 1.00 83.31 93 HIS A O 1
ATOM 770 N N . GLY A 1 94 ? -34.436 20.050 32.096 1.00 80.69 94 GLY A N 1
ATOM 771 C CA . GLY A 1 94 ? -35.799 19.718 31.673 1.00 80.69 94 GLY A CA 1
ATOM 772 C C . GLY A 1 94 ? -36.553 18.771 32.611 1.00 80.69 94 GLY A C 1
ATOM 773 O O . GLY A 1 94 ? -35.982 17.999 33.380 1.00 80.69 94 GLY A O 1
ATOM 774 N N . SER A 1 95 ? -37.886 18.776 32.509 1.00 82.00 95 SER A N 1
ATOM 775 C CA . SER A 1 95 ? -38.717 17.750 33.151 1.00 82.00 95 SER A CA 1
ATOM 776 C C . SER A 1 95 ? -38.614 16.406 32.418 1.00 82.00 95 SER A C 1
ATOM 778 O O . SER A 1 95 ? -38.428 16.351 31.200 1.00 82.00 95 SER A O 1
ATOM 780 N N . LYS A 1 96 ? -38.837 15.295 33.137 1.00 77.44 96 LYS A N 1
ATOM 781 C CA . LYS A 1 96 ? -38.837 13.938 32.551 1.00 77.44 96 LYS A CA 1
ATOM 782 C C . LYS A 1 96 ? -39.782 13.805 31.347 1.00 77.44 96 LYS A C 1
ATOM 784 O O . LYS A 1 96 ? -39.441 13.129 30.382 1.00 77.44 96 LYS A O 1
ATOM 789 N N . ASN A 1 97 ? -40.933 14.483 31.374 1.00 79.38 97 ASN A N 1
ATOM 790 C CA . ASN A 1 97 ? -41.890 14.478 30.263 1.00 79.38 97 ASN A CA 1
ATOM 791 C C . ASN A 1 97 ? -41.374 15.246 29.037 1.00 79.38 97 ASN A C 1
ATOM 793 O O . ASN A 1 97 ? -41.575 14.794 27.912 1.00 79.38 97 ASN A O 1
ATOM 797 N N . GLN A 1 98 ? -40.683 16.374 29.231 1.00 79.50 98 GLN A N 1
ATOM 798 C CA . GLN A 1 98 ? -40.068 17.125 28.128 1.00 79.50 98 GLN A CA 1
ATOM 799 C C . GLN A 1 98 ? -38.924 16.337 27.483 1.00 79.50 98 GLN A C 1
ATOM 801 O O . GLN A 1 98 ? -38.852 16.268 26.258 1.00 79.50 98 GLN A O 1
ATOM 806 N N . LEU A 1 99 ? -38.088 15.679 28.294 1.00 77.75 99 LEU A N 1
ATOM 807 C CA . LEU A 1 99 ? -37.020 14.807 27.806 1.00 77.75 99 LEU A CA 1
ATOM 808 C C . LEU A 1 99 ? -37.579 13.606 27.022 1.00 77.75 99 LEU A C 1
ATOM 810 O O . LEU A 1 99 ? -37.093 13.298 25.939 1.00 77.75 99 LEU A O 1
ATOM 814 N N . PHE A 1 100 ? -38.645 12.970 27.521 1.00 77.38 100 PHE A N 1
ATOM 815 C CA . PHE A 1 100 ? -39.307 11.851 26.839 1.00 77.38 100 PHE A CA 1
ATOM 816 C C . PHE A 1 100 ? -39.888 12.249 25.472 1.00 77.38 100 PHE A C 1
ATOM 818 O O . PHE A 1 100 ? -39.696 11.546 24.479 1.00 77.38 100 PHE A O 1
ATOM 825 N N . LEU A 1 101 ? -40.563 13.400 25.395 1.00 80.31 101 LEU A N 1
ATOM 826 C CA . LEU A 1 101 ? -41.104 13.915 24.134 1.00 80.31 101 LEU A CA 1
ATOM 827 C C . LEU A 1 101 ? -39.995 14.284 23.137 1.00 80.31 101 LEU A C 1
ATOM 829 O O . LEU A 1 101 ? -40.143 14.028 21.941 1.00 80.31 101 LEU A O 1
ATOM 833 N N . ALA A 1 102 ? -38.881 14.844 23.616 1.00 79.31 102 ALA A N 1
ATOM 834 C CA . ALA A 1 102 ? -37.724 15.161 22.783 1.00 79.31 102 ALA A CA 1
ATOM 835 C C . ALA A 1 102 ? -37.051 13.898 22.222 1.00 79.31 102 ALA A C 1
ATOM 837 O O . ALA A 1 102 ? -36.786 13.845 21.023 1.00 79.31 102 ALA A O 1
ATOM 838 N N . LEU A 1 103 ? -36.867 12.855 23.040 1.00 80.56 103 LEU A N 1
ATOM 839 C CA . LEU A 1 103 ? -36.322 11.565 22.598 1.00 80.56 103 LEU A CA 1
ATOM 840 C C . LEU A 1 103 ? -37.185 10.927 21.502 1.00 80.56 103 LEU A C 1
ATOM 842 O O . LEU A 1 103 ? -36.678 10.572 20.440 1.00 80.56 103 LEU A O 1
ATOM 846 N N . LYS A 1 104 ? -38.509 10.888 21.697 1.00 82.00 104 LYS A N 1
ATOM 847 C CA . LYS A 1 104 ? -39.444 10.347 20.696 1.00 82.00 104 LYS A CA 1
ATOM 848 C C . LYS A 1 104 ? -39.433 11.140 19.383 1.00 82.00 104 LYS A C 1
ATOM 850 O O . LYS A 1 104 ? -39.608 10.579 18.303 1.00 82.00 104 LYS A O 1
ATOM 855 N N . LYS A 1 105 ? -39.223 12.459 19.452 1.00 83.81 105 LYS A N 1
ATOM 856 C CA . LYS A 1 105 ? -39.072 13.315 18.265 1.00 83.81 105 LYS A CA 1
ATOM 857 C C . LYS A 1 105 ? -37.768 13.017 17.516 1.00 83.81 105 LYS A C 1
ATOM 859 O O . LYS A 1 105 ? -37.777 13.016 16.285 1.00 83.81 105 LYS A O 1
ATOM 864 N N . GLN A 1 106 ? -36.676 12.757 18.236 1.00 82.19 106 GLN A N 1
ATOM 865 C CA . GLN A 1 106 ? -35.378 12.426 17.642 1.00 82.19 106 GLN A CA 1
ATOM 866 C C . GLN A 1 106 ? -35.347 11.024 17.024 1.00 82.19 106 GLN A C 1
ATOM 868 O O . GLN A 1 106 ? -34.737 10.857 15.975 1.00 82.19 106 GLN A O 1
ATOM 873 N N . GLU A 1 107 ? -36.093 10.058 17.562 1.00 79.62 107 GLU A N 1
ATOM 874 C CA . GLU A 1 107 ? -36.225 8.715 16.971 1.00 79.62 107 GLU A CA 1
ATOM 875 C C . GLU A 1 107 ? -36.716 8.764 15.508 1.00 79.62 107 GLU A C 1
ATOM 877 O O . GLU A 1 107 ? -36.182 8.091 14.626 1.00 79.62 107 GLU A O 1
ATOM 882 N N . ASN A 1 108 ? -37.701 9.616 15.210 1.00 79.75 108 ASN A N 1
ATOM 883 C CA . ASN A 1 108 ? -38.202 9.784 13.841 1.00 79.75 108 ASN A CA 1
ATOM 884 C C . ASN A 1 108 ? -37.178 10.458 12.915 1.00 79.75 108 ASN A C 1
ATOM 886 O O . ASN A 1 108 ? -37.091 10.101 11.740 1.00 79.75 108 ASN A O 1
ATOM 890 N N . LYS A 1 109 ? -36.394 11.411 13.437 1.00 81.94 109 LYS A N 1
ATOM 891 C CA . LYS A 1 109 ? -35.303 12.049 12.685 1.00 81.94 109 LYS A CA 1
ATOM 892 C C . LYS A 1 109 ? -34.187 11.042 12.387 1.00 81.94 109 LYS A C 1
ATOM 894 O O . LYS A 1 109 ? -33.748 10.965 11.247 1.00 81.94 109 LYS A O 1
ATOM 899 N N . ILE A 1 110 ? -33.811 10.205 13.356 1.00 81.06 110 ILE A N 1
ATOM 900 C CA . ILE A 1 110 ? -32.798 9.150 13.195 1.00 81.06 110 ILE A CA 1
ATOM 901 C C . ILE A 1 110 ? -33.218 8.138 12.119 1.00 81.06 110 ILE A C 1
ATOM 903 O O . ILE A 1 110 ? -32.409 7.809 11.255 1.00 81.06 110 ILE A O 1
ATOM 907 N N . LYS A 1 111 ? -34.491 7.715 12.081 1.00 82.56 111 LYS A N 1
ATOM 908 C CA . LYS A 1 111 ? -35.023 6.846 11.005 1.00 82.56 111 LYS A CA 1
ATOM 909 C C . LYS A 1 111 ? -34.901 7.475 9.613 1.00 82.56 111 LYS A C 1
ATOM 911 O O . LYS A 1 111 ? -34.557 6.792 8.646 1.00 82.56 111 LYS A O 1
ATOM 916 N N . ALA A 1 112 ? -35.192 8.771 9.501 1.00 83.00 112 ALA A N 1
ATOM 917 C CA . ALA A 1 112 ? -35.066 9.502 8.242 1.00 83.00 112 ALA A CA 1
ATOM 918 C C . ALA A 1 112 ? -33.594 9.642 7.809 1.00 83.00 112 ALA A C 1
ATOM 920 O O . ALA A 1 112 ? -33.277 9.425 6.637 1.00 83.00 112 ALA A O 1
ATOM 921 N N . THR A 1 113 ? -32.697 9.930 8.758 1.00 84.38 113 THR A N 1
ATOM 922 C CA . THR A 1 113 ? -31.244 9.994 8.546 1.00 84.38 113 THR A CA 1
ATOM 923 C C . THR A 1 113 ? -30.678 8.653 8.091 1.00 84.38 113 THR A C 1
ATOM 925 O O . THR A 1 113 ? -29.958 8.617 7.099 1.00 84.38 113 THR A O 1
ATOM 928 N N . GLU A 1 114 ? -31.058 7.550 8.739 1.00 84.00 114 GLU A N 1
ATOM 929 C CA . GLU A 1 114 ? -30.665 6.188 8.353 1.00 84.00 114 GLU A CA 1
ATOM 930 C C . GLU A 1 114 ? -31.080 5.879 6.907 1.00 84.00 114 GLU A C 1
ATOM 932 O O . GLU A 1 114 ? -30.284 5.392 6.110 1.00 84.00 114 GLU A O 1
ATOM 937 N N . SER A 1 115 ? -32.310 6.238 6.527 1.00 84.19 115 SER A N 1
ATOM 938 C CA . SER A 1 115 ? -32.817 6.007 5.168 1.00 84.19 115 SER A CA 1
ATOM 939 C C . SER A 1 115 ? -32.037 6.806 4.112 1.00 84.19 115 SER A C 1
ATOM 941 O O . SER A 1 115 ? -31.731 6.284 3.036 1.00 84.19 115 SER A O 1
ATOM 943 N N . ARG A 1 116 ? -31.682 8.070 4.403 1.00 84.88 116 ARG A N 1
ATOM 944 C CA . ARG A 1 116 ? -30.834 8.897 3.518 1.00 84.88 116 ARG A CA 1
ATOM 945 C C . ARG A 1 116 ? -29.404 8.357 3.449 1.00 84.88 116 ARG A C 1
ATOM 947 O O . ARG A 1 116 ? -28.862 8.244 2.351 1.00 84.88 116 ARG A O 1
ATOM 954 N N . LEU A 1 117 ? -28.826 7.965 4.584 1.00 83.75 117 LEU A N 1
ATOM 955 C CA . LEU A 1 117 ? -27.487 7.381 4.663 1.00 83.75 117 LEU A CA 1
ATOM 956 C C . LEU A 1 117 ? -27.407 6.071 3.873 1.00 83.75 117 LEU A C 1
ATOM 958 O O . LEU A 1 117 ? -26.469 5.878 3.101 1.00 83.75 117 LEU A O 1
ATOM 962 N N . GLN A 1 118 ? -28.416 5.208 3.990 1.00 84.00 118 GLN A N 1
ATOM 963 C CA . GLN A 1 118 ? -28.519 3.969 3.226 1.00 84.00 118 GLN A CA 1
ATOM 964 C C . GLN A 1 118 ? -28.630 4.232 1.722 1.00 84.00 118 GLN A C 1
ATOM 966 O O . GLN A 1 118 ? -27.977 3.547 0.933 1.00 84.00 118 GLN A O 1
ATOM 971 N N . LYS A 1 119 ? -29.382 5.261 1.310 1.00 84.50 119 LYS A N 1
ATOM 972 C CA . LYS A 1 119 ? -29.470 5.671 -0.098 1.00 84.50 119 LYS A CA 1
ATOM 973 C C . LYS A 1 119 ? -28.114 6.131 -0.647 1.00 84.50 119 LYS A C 1
ATOM 975 O O . LYS A 1 119 ? -27.701 5.615 -1.686 1.00 84.50 119 LYS A O 1
ATOM 980 N N . LEU A 1 120 ? -27.411 7.024 0.055 1.00 82.00 120 LEU A N 1
ATOM 981 C CA . LEU A 1 120 ? -26.069 7.501 -0.324 1.00 82.00 120 LEU A CA 1
ATOM 982 C C . LEU A 1 120 ? -25.078 6.335 -0.427 1.00 82.00 120 LEU A C 1
ATOM 984 O O . LEU A 1 120 ? -24.438 6.124 -1.451 1.00 82.00 120 LEU A O 1
ATOM 988 N N . THR A 1 121 ? -25.066 5.498 0.605 1.00 79.81 121 THR A N 1
ATOM 989 C CA . THR A 1 121 ? -24.226 4.303 0.716 1.00 79.81 121 THR A CA 1
ATOM 990 C C . THR A 1 121 ? -24.472 3.299 -0.417 1.00 79.81 121 THR A C 1
ATOM 992 O O . THR A 1 121 ? -23.526 2.752 -0.971 1.00 79.81 121 THR A O 1
ATOM 995 N N . SER A 1 122 ? -25.732 3.057 -0.788 1.00 79.56 122 SER A N 1
ATOM 996 C CA . SER A 1 122 ? -26.094 2.104 -1.853 1.00 79.56 122 SER A CA 1
ATOM 997 C C . SER A 1 122 ? -25.833 2.619 -3.272 1.00 79.56 122 SER A C 1
ATOM 999 O O . SER A 1 122 ? -25.741 1.828 -4.209 1.00 79.56 122 SER A O 1
ATOM 1001 N N . THR A 1 123 ? -25.738 3.940 -3.436 1.00 78.75 123 THR A N 1
ATOM 1002 C CA . THR A 1 123 ? -25.506 4.588 -4.736 1.00 78.75 123 THR A CA 1
ATOM 1003 C C . THR A 1 123 ? -24.014 4.789 -5.007 1.00 78.75 123 THR A C 1
ATOM 1005 O O . THR A 1 123 ? -23.628 5.000 -6.159 1.00 78.75 123 THR A O 1
ATOM 1008 N N . TYR A 1 124 ? -23.180 4.683 -3.970 1.00 79.06 124 TYR A N 1
ATOM 1009 C CA . TYR A 1 124 ? -21.740 4.855 -4.062 1.00 79.06 124 TYR A CA 1
ATOM 1010 C C . TYR A 1 124 ? -21.104 3.803 -4.979 1.00 79.06 124 TYR A C 1
ATOM 1012 O O . TYR A 1 124 ? -21.406 2.606 -4.929 1.00 79.06 124 TYR A O 1
ATOM 1020 N N . LYS A 1 125 ? -20.222 4.273 -5.859 1.00 79.75 125 LYS A N 1
ATOM 1021 C CA . LYS A 1 125 ? -19.453 3.428 -6.767 1.00 79.75 125 LYS A CA 1
ATOM 1022 C C . LYS A 1 125 ? -18.017 3.895 -6.766 1.00 79.75 125 LYS A C 1
ATOM 1024 O O . LYS A 1 125 ? -17.751 5.081 -6.968 1.00 79.75 125 LYS A O 1
ATOM 1029 N N . ASP A 1 126 ? -17.111 2.946 -6.620 1.00 78.19 126 ASP A N 1
ATOM 1030 C CA . ASP A 1 126 ? -15.702 3.225 -6.788 1.00 78.19 126 ASP A CA 1
ATOM 1031 C C . ASP A 1 126 ? -15.410 3.485 -8.270 1.00 78.19 126 ASP A C 1
ATOM 1033 O O . ASP A 1 126 ? -15.998 2.861 -9.160 1.00 78.19 126 ASP A O 1
ATOM 1037 N N . THR A 1 127 ? -14.569 4.476 -8.540 1.00 79.06 127 THR A N 1
ATOM 1038 C CA . THR A 1 127 ? -14.310 4.966 -9.892 1.00 79.06 127 THR A CA 1
ATOM 1039 C C . THR A 1 127 ? -12.830 4.861 -10.192 1.00 79.06 127 THR A C 1
ATOM 1041 O O . THR A 1 127 ? -12.005 5.540 -9.587 1.00 79.06 127 THR A O 1
ATOM 1044 N N . LYS A 1 128 ? -12.497 4.040 -11.187 1.00 84.06 128 LYS A N 1
ATOM 1045 C CA . LYS A 1 128 ? -11.126 3.804 -11.635 1.00 84.06 128 LYS A CA 1
ATOM 1046 C C . LYS A 1 128 ? -10.945 4.298 -13.062 1.00 84.06 128 LYS A C 1
ATOM 1048 O O . LYS A 1 128 ? -11.757 4.005 -13.941 1.00 84.06 128 LYS A O 1
ATOM 1053 N N . LEU A 1 129 ? -9.854 5.021 -13.294 1.00 83.06 129 LEU A N 1
ATOM 1054 C CA . LEU A 1 129 ? -9.423 5.428 -14.627 1.00 83.06 129 LEU A CA 1
ATOM 1055 C C . LEU A 1 129 ? -8.361 4.451 -15.125 1.00 83.06 129 LEU A C 1
ATOM 1057 O O . LEU A 1 129 ? -7.366 4.216 -14.441 1.00 83.06 129 LEU A O 1
ATOM 1061 N N . THR A 1 130 ? -8.564 3.897 -16.318 1.00 81.62 130 THR A N 1
ATOM 1062 C CA . THR A 1 130 ? -7.590 3.001 -16.954 1.00 81.62 130 THR A CA 1
ATOM 1063 C C . THR A 1 130 ? -7.113 3.606 -18.264 1.00 81.62 130 THR A C 1
ATOM 1065 O O . THR A 1 130 ? -7.922 4.003 -19.105 1.00 81.62 130 THR A O 1
ATOM 1068 N N . PHE A 1 131 ? -5.794 3.680 -18.425 1.00 82.12 131 PHE A N 1
ATOM 1069 C CA . PHE A 1 131 ? -5.145 4.123 -19.650 1.00 82.12 131 PHE A CA 1
ATOM 1070 C C . PHE A 1 131 ? -4.809 2.920 -20.528 1.00 82.12 131 PHE A C 1
ATOM 1072 O O . PHE A 1 131 ? -4.175 1.967 -20.076 1.00 82.12 131 PHE A O 1
ATOM 1079 N N . TYR A 1 132 ? -5.194 2.989 -21.797 1.00 79.12 132 TYR A N 1
ATOM 1080 C CA . TYR A 1 132 ? -4.852 1.993 -22.800 1.00 79.12 132 TYR A CA 1
ATOM 1081 C C . TYR A 1 132 ? -3.944 2.621 -23.851 1.00 79.12 132 TYR A C 1
ATOM 1083 O O . TYR A 1 132 ? -4.307 3.619 -24.476 1.00 79.12 132 TYR A O 1
ATOM 1091 N N . SER A 1 133 ? -2.783 2.001 -24.060 1.00 71.50 133 SER A N 1
ATOM 1092 C CA . SER A 1 133 ? -1.863 2.311 -25.153 1.00 71.50 133 SER A CA 1
ATOM 1093 C C . SER A 1 133 ? -2.007 1.258 -26.239 1.00 71.50 133 SER A C 1
ATOM 1095 O O . SER A 1 133 ? -1.836 0.066 -25.984 1.00 71.50 133 SER A O 1
ATOM 1097 N N . GLY A 1 134 ? -2.368 1.682 -27.446 1.00 63.53 134 GLY A N 1
ATOM 1098 C CA . GLY A 1 134 ? -2.607 0.773 -28.557 1.00 63.53 134 GLY A CA 1
ATOM 1099 C C . GLY A 1 134 ? -3.525 1.386 -29.600 1.00 63.53 134 GLY A C 1
ATOM 1100 O O . GLY A 1 134 ? -4.427 2.157 -29.288 1.00 63.53 134 GLY A O 1
ATOM 1101 N N . ARG A 1 135 ? -3.290 1.033 -30.866 1.00 58.56 135 ARG A N 1
ATOM 1102 C CA . ARG A 1 135 ? -4.091 1.527 -31.985 1.00 58.56 135 ARG A CA 1
ATOM 1103 C C . ARG A 1 135 ? -5.479 0.886 -31.905 1.00 58.56 135 ARG A C 1
ATOM 1105 O O . ARG A 1 135 ? -5.654 -0.262 -32.309 1.00 58.56 135 ARG A O 1
ATOM 1112 N N . ASP A 1 136 ? -6.457 1.611 -31.374 1.00 56.12 136 ASP A N 1
ATOM 1113 C CA . ASP A 1 136 ? -7.833 1.125 -31.342 1.00 56.12 136 ASP A CA 1
ATOM 1114 C C . ASP A 1 136 ? -8.386 1.051 -32.775 1.00 56.12 136 ASP A C 1
ATOM 1116 O O . ASP A 1 136 ? -8.427 2.041 -33.512 1.00 56.12 136 ASP A O 1
ATOM 1120 N N . SER A 1 137 ? -8.825 -0.147 -33.163 1.00 55.03 137 SER A N 1
ATOM 1121 C CA . SER A 1 137 ? -9.445 -0.435 -34.460 1.00 55.03 137 SER A CA 1
ATOM 1122 C C . SER A 1 137 ? -10.671 0.435 -34.771 1.00 55.03 137 SER A C 1
ATOM 1124 O O . SER A 1 137 ? -10.967 0.652 -35.947 1.00 55.03 137 SER A O 1
ATOM 1126 N N . LYS A 1 138 ? -11.367 0.958 -33.747 1.00 59.12 138 LYS A N 1
ATOM 1127 C CA . LYS A 1 138 ? -12.592 1.758 -33.905 1.00 59.12 138 LYS A CA 1
ATOM 1128 C C . LYS A 1 138 ? -12.333 3.262 -33.914 1.00 59.12 138 LYS A C 1
ATOM 1130 O O . LYS A 1 138 ? -12.856 3.954 -34.783 1.00 59.12 138 LYS A O 1
ATOM 1135 N N . THR A 1 139 ? -11.535 3.780 -32.980 1.00 59.00 139 THR A N 1
ATOM 1136 C CA . THR A 1 139 ? -11.317 5.235 -32.844 1.00 59.00 139 THR A CA 1
ATOM 1137 C C . THR A 1 139 ? -10.083 5.753 -33.580 1.00 59.00 139 THR A C 1
ATOM 1139 O O . THR A 1 139 ? -9.930 6.966 -33.711 1.00 59.00 139 THR A O 1
ATOM 1142 N N . LYS A 1 140 ? -9.200 4.867 -34.072 1.00 59.31 140 LYS A N 1
ATOM 1143 C CA . LYS A 1 140 ? -7.867 5.206 -34.618 1.00 59.31 140 LYS A CA 1
ATOM 1144 C C . LYS A 1 140 ? -6.985 6.016 -33.652 1.00 59.31 140 LYS A C 1
ATOM 1146 O O . LYS A 1 140 ? -5.911 6.458 -34.060 1.00 59.31 140 LYS A O 1
ATOM 1151 N N . SER A 1 141 ? -7.408 6.192 -32.398 1.00 63.28 141 SER A N 1
ATOM 1152 C CA . SER A 1 141 ? -6.623 6.861 -31.371 1.00 63.28 141 SER A CA 1
ATOM 1153 C C . SER A 1 141 ? -5.469 5.959 -30.950 1.00 63.28 141 SER A C 1
ATOM 1155 O O . SER A 1 141 ? -5.601 4.734 -30.901 1.00 63.28 141 SER A O 1
ATOM 1157 N N . ILE A 1 142 ? -4.324 6.575 -30.673 1.00 69.31 142 ILE A N 1
ATOM 1158 C CA . ILE A 1 142 ? -3.110 5.881 -30.220 1.00 69.31 142 ILE A CA 1
ATOM 1159 C C . ILE A 1 142 ? -3.228 5.529 -28.727 1.00 69.31 142 ILE A C 1
ATOM 1161 O O . ILE A 1 142 ? -2.647 4.546 -28.269 1.00 69.31 142 ILE A O 1
ATOM 1165 N N . PHE A 1 143 ? -4.019 6.314 -27.990 1.00 74.25 143 PHE A N 1
ATOM 1166 C CA . PHE A 1 143 ? -4.258 6.152 -26.563 1.00 74.25 143 PHE A CA 1
ATOM 1167 C C . PHE A 1 143 ? -5.726 6.427 -26.229 1.00 74.25 143 PHE A C 1
ATOM 1169 O O . PHE A 1 143 ? -6.374 7.248 -26.884 1.00 74.25 143 PHE A O 1
ATOM 1176 N N . SER A 1 144 ? -6.260 5.778 -25.201 1.00 74.88 144 SER A N 1
ATOM 1177 C CA . SER A 1 144 ? -7.599 6.078 -24.684 1.00 74.88 144 SER A CA 1
ATOM 1178 C C . SER A 1 144 ? -7.633 5.949 -23.169 1.00 74.88 144 SER A C 1
ATOM 1180 O O . SER A 1 144 ? -6.886 5.161 -22.588 1.00 74.88 144 SER A O 1
ATOM 1182 N N . VAL A 1 145 ? -8.492 6.738 -22.531 1.00 79.88 145 VAL A N 1
ATOM 1183 C CA . VAL A 1 145 ? -8.763 6.639 -21.098 1.00 79.88 145 VAL A CA 1
ATOM 1184 C C . VAL A 1 145 ? -10.216 6.241 -20.924 1.00 79.88 145 VAL A C 1
ATOM 1186 O O . VAL A 1 145 ? -11.102 6.865 -21.506 1.00 79.88 145 VAL A O 1
ATOM 1189 N N . VAL A 1 146 ? -10.450 5.205 -20.126 1.00 79.44 146 VAL A N 1
ATOM 1190 C CA . VAL A 1 146 ? -11.794 4.713 -19.818 1.00 79.44 146 VAL A CA 1
ATOM 1191 C C . VAL A 1 146 ? -12.050 4.856 -18.325 1.00 79.44 146 VAL A C 1
ATOM 1193 O O . VAL A 1 146 ? -11.244 4.424 -17.500 1.00 79.44 146 VAL A O 1
ATOM 1196 N N . GLU A 1 147 ? -13.188 5.459 -17.995 1.00 82.31 147 GLU A N 1
ATOM 1197 C CA . GLU A 1 147 ? -13.745 5.506 -16.647 1.00 82.31 147 GLU A CA 1
ATOM 1198 C C . GLU A 1 147 ? -14.589 4.250 -16.418 1.00 82.31 147 GLU A C 1
ATOM 1200 O O . GLU A 1 147 ? -15.614 4.042 -17.070 1.00 82.31 147 GLU A O 1
ATOM 1205 N N . SER A 1 148 ? -14.143 3.394 -15.502 1.00 80.25 148 SER A N 1
ATOM 1206 C CA . SER A 1 148 ? -14.903 2.237 -15.033 1.00 80.25 148 SER A CA 1
ATOM 1207 C C . SER A 1 148 ? -15.432 2.510 -13.634 1.00 80.25 148 SER A C 1
ATOM 1209 O O . SER A 1 148 ? -14.697 3.001 -12.780 1.00 80.25 148 SER A O 1
ATOM 1211 N N . SER A 1 149 ? -16.700 2.177 -13.406 1.00 78.19 149 SER A N 1
ATOM 1212 C CA . SER A 1 149 ? -17.372 2.383 -12.128 1.00 78.19 149 SER A CA 1
ATOM 1213 C C . SER A 1 149 ? -17.838 1.041 -11.573 1.00 78.19 149 SER A C 1
ATOM 1215 O O . SER A 1 149 ? -18.649 0.357 -12.203 1.00 78.19 149 SER A O 1
ATOM 1217 N N . THR A 1 150 ? -17.314 0.657 -10.413 1.00 75.81 150 THR A N 1
ATOM 1218 C CA . THR A 1 150 ? -17.629 -0.600 -9.730 1.00 75.81 150 THR A CA 1
ATOM 1219 C C . THR A 1 150 ? -18.498 -0.320 -8.507 1.00 75.81 150 THR A C 1
ATOM 1221 O O . THR A 1 150 ? -18.098 0.465 -7.648 1.00 75.81 150 THR A O 1
ATOM 1224 N N . PRO A 1 151 ? -19.693 -0.929 -8.395 1.00 72.75 151 PRO A N 1
ATOM 1225 C CA . PRO A 1 151 ? -20.503 -0.808 -7.189 1.00 72.75 151 PRO A CA 1
ATOM 1226 C C . PRO A 1 151 ? -19.735 -1.353 -5.988 1.00 72.75 151 PRO A C 1
ATOM 1228 O O . PRO A 1 151 ? -19.227 -2.473 -6.044 1.00 72.75 151 PRO A O 1
ATOM 1231 N N . CYS A 1 152 ? -19.684 -0.597 -4.898 1.00 61.44 152 CYS A N 1
ATOM 1232 C CA . CYS A 1 152 ? -19.112 -1.063 -3.642 1.00 61.44 152 CYS A CA 1
ATOM 1233 C C . CYS A 1 152 ? -20.121 -0.862 -2.513 1.00 61.44 152 CYS A C 1
ATOM 1235 O O . CYS A 1 152 ? -20.912 0.077 -2.496 1.00 61.44 152 CYS A O 1
ATOM 1237 N N . THR A 1 153 ? -20.149 -1.822 -1.592 1.00 57.66 153 THR A N 1
ATOM 1238 C CA . THR A 1 153 ? -21.099 -1.812 -0.479 1.00 57.66 153 THR A CA 1
ATOM 1239 C C . THR A 1 153 ? -20.420 -1.183 0.724 1.00 57.66 153 THR A C 1
ATOM 1241 O O . THR A 1 153 ? -19.653 -1.852 1.413 1.00 57.66 153 THR A O 1
ATOM 1244 N N . ILE A 1 154 ? -20.715 0.086 1.002 1.00 65.38 154 ILE A N 1
ATOM 1245 C CA . ILE A 1 154 ? -20.330 0.680 2.283 1.00 65.38 154 ILE A CA 1
ATOM 1246 C C . ILE A 1 154 ? -21.248 0.065 3.352 1.00 65.38 154 ILE A C 1
ATOM 1248 O O . ILE A 1 154 ? -22.471 0.095 3.239 1.00 65.38 154 ILE A O 1
ATOM 1252 N N . LYS A 1 155 ? -20.687 -0.564 4.384 1.00 66.31 155 LYS A N 1
ATOM 1253 C CA . LYS A 1 155 ? -21.476 -1.062 5.520 1.00 66.31 155 LYS A CA 1
ATOM 1254 C C . LYS A 1 155 ? -21.383 -0.046 6.651 1.00 66.31 155 LYS A C 1
ATOM 1256 O O . LYS A 1 155 ? -20.290 0.250 7.116 1.00 66.31 155 LYS A O 1
ATOM 1261 N N . HIS A 1 156 ? -22.522 0.463 7.111 1.00 63.75 156 HIS A N 1
ATOM 1262 C CA . HIS A 1 156 ? -22.612 1.265 8.332 1.00 63.75 156 HIS A CA 1
ATOM 1263 C C . HIS A 1 156 ? -23.402 0.496 9.393 1.00 63.75 156 HIS A C 1
ATOM 1265 O O . HIS A 1 156 ? -24.304 -0.282 9.076 1.00 63.75 156 HIS A O 1
ATOM 1271 N N . LYS A 1 157 ? -23.038 0.678 10.668 1.00 68.62 157 LYS A N 1
ATOM 1272 C CA . LYS A 1 157 ? -23.844 0.159 11.779 1.00 68.62 157 LYS A CA 1
ATOM 1273 C C . LYS A 1 157 ? -25.174 0.899 11.776 1.00 68.62 157 LYS A C 1
ATOM 1275 O O . LYS A 1 157 ? -25.176 2.120 11.661 1.00 68.62 157 LYS A O 1
ATOM 1280 N N . SER A 1 158 ? -26.276 0.167 11.915 1.00 71.94 158 SER A N 1
ATOM 1281 C CA . SER A 1 158 ? -27.588 0.802 11.872 1.00 71.94 158 SER A CA 1
ATOM 1282 C C . SER A 1 158 ? -27.777 1.740 13.056 1.00 71.94 158 SER A C 1
ATOM 1284 O O . SER A 1 158 ? -27.687 1.301 14.210 1.00 71.94 158 SER A O 1
ATOM 1286 N N . LEU A 1 159 ? -28.086 3.009 12.779 1.00 69.25 159 LEU A N 1
ATOM 1287 C CA . LEU A 1 159 ? -28.296 4.024 13.813 1.00 69.25 159 LEU A CA 1
ATOM 1288 C C . LEU A 1 159 ? -29.472 3.647 14.729 1.00 69.25 159 LEU A C 1
ATOM 1290 O O . LEU A 1 159 ? -29.449 3.925 15.926 1.00 69.25 159 LEU A O 1
ATOM 1294 N N . MET A 1 160 ? -30.457 2.923 14.191 1.00 65.00 160 MET A N 1
ATOM 1295 C CA . MET A 1 160 ? -31.602 2.396 14.940 1.00 65.00 160 MET A CA 1
ATOM 1296 C C . MET A 1 160 ? -31.220 1.292 15.931 1.00 65.00 160 MET A C 1
ATOM 1298 O O . MET A 1 160 ? -31.715 1.277 17.058 1.00 65.00 160 MET A O 1
ATOM 1302 N N . LEU A 1 161 ? -30.327 0.375 15.540 1.00 61.41 161 LEU A N 1
ATOM 1303 C CA . LEU A 1 161 ? -29.834 -0.673 16.443 1.00 61.41 161 LEU A CA 1
ATOM 1304 C C . LEU A 1 161 ? -28.974 -0.077 17.559 1.00 61.41 161 LEU A C 1
ATOM 1306 O O . LEU A 1 161 ? -29.080 -0.506 18.706 1.00 61.41 161 LEU A O 1
ATOM 1310 N N . GLN A 1 162 ? -28.169 0.938 17.239 1.00 62.31 162 GLN A N 1
ATOM 1311 C CA . GLN A 1 162 ? -27.346 1.641 18.223 1.00 62.31 162 GLN A CA 1
ATOM 1312 C C . GLN A 1 162 ? -28.194 2.447 19.213 1.00 62.31 162 GLN A C 1
ATOM 1314 O O . GLN A 1 162 ? -27.912 2.428 20.411 1.00 62.31 162 GLN A O 1
ATOM 1319 N N . GLN A 1 163 ? -29.266 3.096 18.746 1.00 64.19 163 GLN A N 1
ATOM 1320 C CA . GLN A 1 163 ? -30.218 3.779 19.622 1.00 64.19 163 GLN A CA 1
ATOM 1321 C C . GLN A 1 163 ? -30.919 2.792 20.572 1.00 64.19 163 GLN A C 1
ATOM 1323 O O . GLN A 1 163 ? -30.937 3.021 21.779 1.00 64.19 163 GLN A O 1
ATOM 1328 N N . ALA A 1 164 ? -31.432 1.668 20.059 1.00 60.59 164 ALA A N 1
ATOM 1329 C CA . ALA A 1 164 ? -32.104 0.655 20.878 1.00 60.59 164 ALA A CA 1
ATOM 1330 C C . ALA A 1 164 ? -31.165 0.019 21.922 1.00 60.59 164 ALA A C 1
ATOM 1332 O O . ALA A 1 164 ? -31.562 -0.220 23.061 1.00 60.59 164 ALA A O 1
ATOM 1333 N N . GLN A 1 165 ? -29.899 -0.218 21.563 1.00 60.00 165 GLN A N 1
ATOM 1334 C CA . GLN A 1 165 ? -28.879 -0.700 22.498 1.00 60.00 165 GLN A CA 1
ATOM 1335 C C . GLN A 1 165 ? -28.589 0.320 23.607 1.00 60.00 165 GLN A C 1
ATOM 1337 O O . GLN A 1 165 ? -28.518 -0.063 24.774 1.00 60.00 165 GLN A O 1
ATOM 1342 N N . ALA A 1 166 ? -28.494 1.610 23.272 1.00 60.75 166 ALA A N 1
ATOM 1343 C CA . ALA A 1 166 ? -28.306 2.673 24.258 1.00 60.75 166 ALA A CA 1
ATOM 1344 C C . ALA A 1 166 ? -29.515 2.818 25.203 1.00 60.75 166 ALA A C 1
ATOM 1346 O O . ALA A 1 166 ? -29.339 3.027 26.403 1.00 60.75 166 ALA A O 1
ATOM 1347 N N . GLU A 1 167 ? -30.741 2.663 24.696 1.00 62.66 167 GLU A N 1
ATOM 1348 C CA . GLU A 1 167 ? -31.964 2.669 25.512 1.00 62.66 167 GLU A CA 1
ATOM 1349 C C . GLU A 1 167 ? -31.986 1.499 26.512 1.00 62.66 167 GLU A C 1
ATOM 1351 O O . GLU A 1 167 ? -32.232 1.718 27.701 1.00 62.66 167 GLU A O 1
ATOM 1356 N N . ILE A 1 168 ? -31.616 0.288 26.075 1.00 59.81 168 ILE A N 1
ATOM 1357 C CA . ILE A 1 168 ? -31.486 -0.902 26.938 1.00 59.81 168 ILE A CA 1
ATOM 1358 C C . ILE A 1 168 ? -30.411 -0.699 28.018 1.00 59.81 168 ILE A C 1
ATOM 1360 O O . ILE A 1 168 ? -30.601 -1.089 29.172 1.00 59.81 168 ILE A O 1
ATOM 1364 N N . GLU A 1 169 ? -29.287 -0.068 27.675 1.00 57.03 169 GLU A N 1
ATOM 1365 C CA . GLU A 1 169 ? -28.179 0.198 28.601 1.00 57.03 169 GLU A CA 1
ATOM 1366 C C . GLU A 1 169 ? -28.516 1.279 29.650 1.00 57.03 169 GLU A C 1
ATOM 1368 O O . GLU A 1 169 ? -28.045 1.247 30.790 1.00 57.03 169 GLU A O 1
ATOM 1373 N N . ILE A 1 170 ? -29.381 2.231 29.299 1.00 60.66 170 ILE A N 1
ATOM 1374 C CA . ILE A 1 170 ? -29.939 3.213 30.240 1.00 60.66 170 ILE A CA 1
ATOM 1375 C C . ILE A 1 170 ? -30.957 2.544 31.175 1.00 60.66 170 ILE A C 1
ATOM 1377 O O . ILE A 1 170 ? -31.027 2.866 32.365 1.00 60.66 170 ILE A O 1
ATOM 1381 N N . GLU A 1 171 ? -31.749 1.606 30.661 1.00 55.22 171 GLU A N 1
ATOM 1382 C CA . GLU A 1 171 ? -32.781 0.905 31.424 1.00 55.22 171 GLU A CA 1
ATOM 1383 C C . GLU A 1 171 ? -32.199 -0.147 32.385 1.00 55.22 171 GLU A C 1
ATOM 1385 O O . GLU 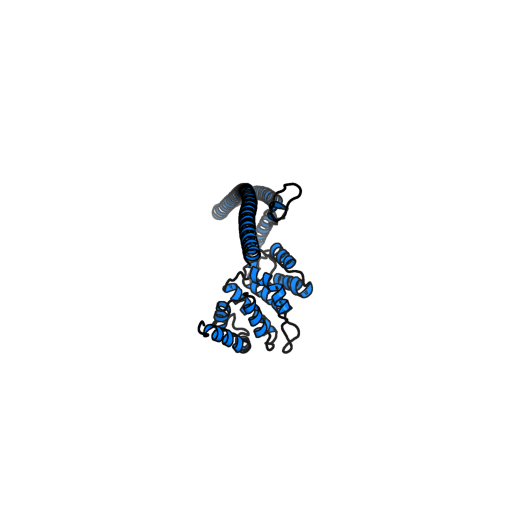A 1 171 ? -32.723 -0.338 33.486 1.00 55.22 171 GLU A O 1
ATOM 1390 N N . SER A 1 172 ? -31.057 -0.751 32.040 1.00 51.75 172 SER A N 1
ATOM 1391 C CA . SER A 1 172 ? -30.283 -1.616 32.939 1.00 51.75 172 SER A CA 1
ATOM 1392 C C . SER A 1 172 ? -29.598 -0.829 34.066 1.00 51.75 172 SER A C 1
ATOM 1394 O O . SER A 1 172 ? -29.637 -1.267 35.218 1.00 51.75 172 SER A O 1
ATOM 1396 N N . LYS A 1 173 ? -29.084 0.380 33.791 1.00 50.19 173 LYS A N 1
ATOM 1397 C CA . LYS A 1 173 ? -28.544 1.300 34.816 1.00 50.19 173 LYS A CA 1
ATOM 1398 C C . LYS A 1 173 ? -29.600 1.801 35.807 1.00 50.19 173 LYS A C 1
ATOM 1400 O O . LYS A 1 173 ? -29.278 2.019 36.968 1.00 50.19 173 LYS A O 1
ATOM 1405 N N . LYS A 1 174 ? -30.875 1.912 35.412 1.00 51.41 174 LYS A N 1
ATOM 1406 C CA . LYS A 1 174 ? -31.978 2.229 36.347 1.00 51.41 174 LYS A CA 1
ATOM 1407 C C . LYS A 1 174 ? -32.258 1.123 37.375 1.00 51.41 174 LYS A C 1
ATOM 1409 O O . LYS A 1 174 ? -32.900 1.401 38.383 1.00 51.41 174 LYS A O 1
ATOM 1414 N N . LYS A 1 175 ? -31.821 -0.120 37.133 1.00 43.31 175 LYS A N 1
ATOM 1415 C CA . LYS A 1 175 ? -32.007 -1.257 38.056 1.00 43.31 175 LYS A CA 1
ATOM 1416 C C . LYS A 1 175 ? -30.832 -1.480 39.016 1.00 43.31 175 LYS A C 1
ATOM 1418 O O . LYS A 1 175 ? -30.986 -2.277 39.936 1.00 43.31 175 LYS A O 1
ATOM 1423 N N . SER A 1 176 ? -29.692 -0.804 38.838 1.00 37.28 176 SER A N 1
ATOM 1424 C CA . SER A 1 176 ? -28.470 -1.060 39.620 1.00 37.28 176 SER A CA 1
ATOM 1425 C C . SER A 1 176 ? -28.251 -0.136 40.828 1.00 37.28 176 SER A C 1
ATOM 1427 O O . SER A 1 176 ? -27.175 -0.180 41.412 1.00 37.28 176 SER A O 1
ATOM 1429 N N . ASP A 1 177 ? -29.244 0.647 41.264 1.00 35.44 177 ASP A N 1
ATOM 1430 C CA . ASP A 1 177 ? -29.172 1.433 42.518 1.00 35.44 177 ASP A CA 1
ATOM 1431 C C . ASP A 1 177 ? -29.339 0.576 43.798 1.00 35.44 177 ASP A C 1
ATOM 1433 O O . ASP A 1 177 ? -29.643 1.078 44.879 1.00 35.44 177 ASP A O 1
ATOM 1437 N N . CYS A 1 178 ? -29.100 -0.736 43.721 1.00 32.16 178 CYS A N 1
ATOM 1438 C CA . CYS A 1 178 ? -28.927 -1.604 44.883 1.00 32.16 178 CYS A CA 1
ATOM 1439 C C . CYS A 1 178 ? -27.755 -2.574 44.661 1.00 32.16 178 CYS A C 1
ATOM 1441 O O . CYS A 1 178 ? -27.768 -3.382 43.737 1.00 32.16 178 CYS A O 1
ATOM 1443 N N . THR A 1 179 ? -26.814 -2.538 45.611 1.00 28.92 179 THR A N 1
ATOM 1444 C CA . THR A 1 179 ? -25.676 -3.444 45.893 1.00 28.92 179 THR A CA 1
ATOM 1445 C C . THR A 1 179 ? -24.340 -3.286 45.143 1.00 28.92 179 THR A C 1
ATOM 1447 O O . THR A 1 179 ? -24.257 -3.084 43.939 1.00 28.92 179 THR A O 1
ATOM 1450 N N . ASN A 1 180 ? -23.286 -3.369 45.968 1.00 30.17 180 ASN A N 1
ATOM 1451 C CA . ASN A 1 180 ? -21.871 -3.052 45.762 1.00 30.17 180 ASN A CA 1
ATOM 1452 C C . ASN A 1 180 ? -21.106 -3.948 44.766 1.00 30.17 180 ASN A C 1
ATOM 1454 O O . ASN A 1 180 ? -21.170 -5.169 44.837 1.00 30.17 180 ASN A O 1
ATOM 1458 N N . ASN A 1 181 ? -20.266 -3.269 43.977 1.00 32.84 181 ASN A N 1
ATOM 1459 C CA . ASN A 1 181 ? -18.848 -3.510 43.670 1.00 32.84 181 ASN A CA 1
ATOM 1460 C C . ASN A 1 181 ? -18.336 -4.957 43.489 1.00 32.84 181 ASN A C 1
ATOM 1462 O O . ASN A 1 181 ? -18.069 -5.633 44.472 1.00 32.84 181 ASN A O 1
ATOM 1466 N N . TYR A 1 182 ? -18.012 -5.331 42.245 1.00 30.94 182 TYR A N 1
ATOM 1467 C CA . TYR A 1 182 ? -16.703 -5.890 41.869 1.00 30.94 182 TYR A CA 1
ATOM 1468 C C . TYR A 1 182 ? -16.400 -5.492 40.420 1.00 30.94 182 TYR A C 1
ATOM 1470 O O . TYR A 1 182 ? -17.217 -5.678 39.518 1.00 30.94 182 TYR A O 1
ATOM 1478 N N . GLY A 1 183 ? -15.223 -4.898 40.217 1.00 41.84 183 GLY A N 1
ATOM 1479 C CA . GLY A 1 183 ? -14.754 -4.411 38.929 1.00 41.84 183 GLY A CA 1
ATOM 1480 C C . GLY A 1 183 ? -14.740 -5.504 37.865 1.00 41.84 183 GLY A C 1
ATOM 1481 O O . GLY A 1 183 ? -14.096 -6.536 38.016 1.00 41.84 183 GLY A O 1
ATOM 1482 N N . SER A 1 184 ? -15.429 -5.235 36.764 1.00 31.64 184 SER A N 1
ATOM 1483 C CA . SER A 1 184 ? -15.266 -5.927 35.492 1.00 31.64 184 SER A CA 1
ATOM 1484 C C . SER A 1 184 ? -15.159 -4.840 34.433 1.00 31.64 184 SER A C 1
ATOM 1486 O O . SER A 1 184 ? -16.137 -4.170 34.109 1.00 31.64 184 SER A O 1
ATOM 1488 N N . LYS A 1 185 ? -13.937 -4.599 33.957 1.00 36.22 185 LYS A N 1
ATOM 1489 C CA . LYS A 1 185 ? -13.652 -3.705 32.835 1.00 36.22 185 LYS A CA 1
ATOM 1490 C C . LYS A 1 185 ? -14.212 -4.371 31.577 1.00 36.22 185 LYS A C 1
ATOM 1492 O O . LYS A 1 185 ? -13.509 -5.137 30.928 1.00 36.22 185 LYS A O 1
ATOM 1497 N N . LEU A 1 186 ? -15.489 -4.129 31.277 1.00 27.67 186 LEU A N 1
ATOM 1498 C CA . LEU A 1 186 ? -16.077 -4.495 29.992 1.00 27.67 186 LEU A CA 1
ATOM 1499 C C . LEU A 1 186 ? -15.492 -3.576 28.919 1.00 27.67 186 LEU A C 1
ATOM 1501 O O . LEU A 1 186 ? -15.778 -2.381 28.854 1.00 27.67 186 LEU A O 1
ATOM 1505 N N . THR A 1 187 ? -14.630 -4.162 28.102 1.00 28.58 187 THR A N 1
ATOM 1506 C CA . THR A 1 187 ? -14.186 -3.628 26.825 1.00 28.58 187 THR A CA 1
ATOM 1507 C C . THR A 1 187 ? -15.370 -3.658 25.857 1.00 28.58 187 THR A C 1
ATOM 1509 O O . THR A 1 187 ? -15.920 -4.712 25.549 1.00 28.58 187 THR A O 1
ATOM 1512 N N . MET A 1 188 ? -15.804 -2.480 25.409 1.00 29.56 188 MET A N 1
ATOM 1513 C CA . MET A 1 188 ? -16.841 -2.339 24.388 1.00 29.56 188 MET A CA 1
ATOM 1514 C C . MET A 1 188 ? -16.257 -2.715 23.024 1.00 29.56 188 MET A C 1
ATOM 1516 O O . MET A 1 188 ? -15.411 -2.003 22.486 1.00 29.56 188 MET A O 1
ATOM 1520 N N . SER A 1 189 ? -16.701 -3.842 22.472 1.00 29.25 189 SER A N 1
ATOM 1521 C CA . SER A 1 189 ? -16.312 -4.321 21.148 1.00 29.25 189 SER A CA 1
ATOM 1522 C C . SER A 1 189 ? -16.960 -3.485 20.041 1.00 29.25 189 SER A C 1
ATOM 1524 O O . SER A 1 189 ? -18.130 -3.640 19.689 1.00 29.25 189 SER A O 1
ATOM 1526 N N . THR A 1 190 ? -16.166 -2.619 19.421 1.00 31.72 190 THR A N 1
ATOM 1527 C CA . THR A 1 190 ? -16.294 -2.297 17.999 1.00 31.72 190 THR A CA 1
ATOM 1528 C C . THR A 1 190 ? -16.041 -3.585 17.214 1.00 31.72 190 THR A C 1
ATOM 1530 O O . THR A 1 190 ? -15.047 -4.251 17.468 1.00 31.72 190 THR A O 1
ATOM 1533 N N . SER A 1 191 ? -16.897 -3.956 16.258 1.00 43.81 191 SER A N 1
ATOM 1534 C CA . SER A 1 191 ? -16.567 -4.973 15.244 1.00 43.81 191 SER A CA 1
ATOM 1535 C C . SER A 1 191 ? -15.460 -4.477 14.298 1.00 43.81 191 SER A C 1
ATOM 1537 O O . SER A 1 191 ? -15.710 -4.257 13.120 1.00 43.81 191 SER A O 1
ATOM 1539 N N . GLY A 1 192 ? -14.268 -4.236 14.838 1.00 47.34 192 GLY A N 1
ATOM 1540 C CA . GLY A 1 192 ? -13.004 -4.402 14.134 1.00 47.34 192 GLY A CA 1
ATOM 1541 C C . GLY A 1 192 ? -12.466 -5.769 14.542 1.00 47.34 192 GLY A C 1
ATOM 1542 O O . GLY A 1 192 ? -12.654 -6.177 15.692 1.00 47.34 192 GLY A O 1
ATOM 1543 N N . MET A 1 193 ? -11.879 -6.517 13.609 1.00 58.41 193 MET A N 1
ATOM 1544 C CA . MET A 1 193 ? -11.168 -7.739 13.983 1.00 58.41 193 MET A CA 1
ATOM 1545 C C . MET A 1 193 ? -10.135 -7.401 15.059 1.00 58.41 193 MET A C 1
ATOM 1547 O O . MET A 1 193 ? -9.470 -6.368 14.985 1.00 58.41 193 MET A O 1
ATOM 1551 N N . THR A 1 194 ? -10.045 -8.229 16.099 1.00 76.75 194 THR A N 1
ATOM 1552 C CA . THR A 1 194 ? -9.014 -8.029 17.119 1.00 76.75 194 THR A CA 1
ATOM 1553 C C . THR A 1 194 ? -7.649 -8.275 16.485 1.00 76.75 194 THR A C 1
ATOM 1555 O O . THR A 1 194 ? -7.543 -9.017 15.512 1.00 76.75 194 THR A O 1
ATOM 1558 N N . LEU A 1 195 ? -6.593 -7.682 17.041 1.00 75.62 195 LEU A N 1
ATOM 1559 C CA . LEU A 1 195 ? -5.223 -7.893 16.566 1.00 75.62 195 LEU A CA 1
ATOM 1560 C C . LEU A 1 195 ? -4.869 -9.381 16.414 1.00 75.62 195 LEU A C 1
ATOM 1562 O O . LEU A 1 195 ? -4.244 -9.762 15.431 1.00 75.62 195 LEU A O 1
ATOM 1566 N N . GLU A 1 196 ? -5.288 -10.211 17.372 1.00 79.38 196 GLU A N 1
ATOM 1567 C CA . GLU A 1 196 ? -5.080 -11.662 17.329 1.00 79.38 196 GLU A CA 1
ATOM 1568 C C . GLU A 1 196 ? -5.768 -12.278 16.106 1.00 79.38 196 GLU A C 1
ATOM 1570 O O . GLU A 1 196 ? -5.129 -12.994 15.344 1.00 79.38 196 GLU A O 1
ATOM 1575 N N . THR A 1 197 ? -7.025 -11.906 15.837 1.00 85.00 197 THR A N 1
ATOM 1576 C CA . THR A 1 197 ? -7.740 -12.352 14.633 1.00 85.00 197 THR A CA 1
ATOM 1577 C C . THR A 1 197 ? -7.073 -11.853 13.350 1.00 85.00 197 THR A C 1
ATOM 1579 O O . THR A 1 197 ? -6.986 -12.599 12.382 1.00 85.00 197 THR A O 1
ATOM 1582 N N . ILE A 1 198 ? -6.554 -10.620 13.330 1.00 87.56 198 ILE A N 1
ATOM 1583 C CA . ILE A 1 198 ? -5.830 -10.083 12.167 1.00 87.56 198 ILE A CA 1
ATOM 1584 C C . ILE A 1 198 ? -4.565 -10.901 11.905 1.00 87.56 198 ILE A C 1
ATOM 1586 O O . ILE A 1 198 ? -4.296 -11.274 10.766 1.00 87.56 198 ILE A O 1
ATOM 1590 N N . GLN A 1 199 ? -3.791 -11.193 12.949 1.00 89.25 199 GLN A N 1
ATOM 1591 C CA . GLN A 1 199 ? -2.577 -11.988 12.824 1.00 89.25 199 GLN A CA 1
ATOM 1592 C C . GLN A 1 199 ? -2.882 -13.422 12.368 1.00 89.25 199 GLN A C 1
ATOM 1594 O O . GLN A 1 199 ? -2.166 -13.941 11.511 1.00 89.25 199 GLN A O 1
ATOM 1599 N N . ASP A 1 200 ? -3.941 -14.040 12.894 1.00 88.94 200 ASP A N 1
ATOM 1600 C CA . ASP A 1 200 ? -4.367 -15.392 12.522 1.00 88.94 200 ASP A CA 1
ATOM 1601 C C . ASP A 1 200 ? -4.826 -15.471 11.061 1.00 88.94 200 ASP A C 1
ATOM 1603 O O . ASP A 1 200 ? -4.422 -16.377 10.330 1.00 88.94 200 ASP A O 1
ATOM 1607 N N . GLU A 1 201 ? -5.610 -14.498 10.598 1.00 91.50 201 GLU A N 1
ATOM 1608 C CA . GLU A 1 201 ? -6.065 -14.433 9.207 1.00 91.50 201 GLU A CA 1
ATOM 1609 C C . GLU A 1 201 ? -4.906 -14.144 8.243 1.00 91.50 201 GLU A C 1
ATOM 1611 O O . GLU A 1 201 ? -4.768 -14.810 7.215 1.00 91.50 201 GLU A O 1
ATOM 1616 N N . LEU A 1 202 ? -4.000 -13.220 8.591 1.00 92.75 202 LEU A N 1
ATOM 1617 C CA . LEU A 1 202 ? -2.777 -12.994 7.813 1.00 92.75 202 LEU A CA 1
ATOM 1618 C C . LEU A 1 202 ? -1.925 -14.265 7.748 1.00 92.75 202 LEU A C 1
ATOM 1620 O O . LEU A 1 202 ? -1.389 -14.597 6.688 1.00 92.75 202 LEU A O 1
ATOM 1624 N N . HIS A 1 203 ? -1.807 -14.994 8.859 1.00 92.50 203 HIS A N 1
ATOM 1625 C CA . HIS A 1 203 ? -1.104 -16.271 8.898 1.00 92.50 203 HIS A CA 1
ATOM 1626 C C . HIS A 1 203 ? -1.773 -17.306 7.988 1.00 92.50 203 HIS A C 1
ATOM 1628 O O . HIS A 1 203 ? -1.085 -17.980 7.218 1.00 92.50 203 HIS A O 1
ATOM 1634 N N . ASP A 1 204 ? -3.099 -17.417 8.015 1.00 90.94 204 ASP A N 1
ATOM 1635 C CA . ASP A 1 204 ? -3.837 -18.312 7.126 1.00 90.94 204 ASP A CA 1
ATOM 1636 C C . ASP A 1 204 ? -3.619 -17.953 5.646 1.00 90.94 204 ASP A C 1
ATOM 1638 O O . ASP A 1 204 ? -3.292 -18.821 4.837 1.00 90.94 204 ASP A O 1
ATOM 1642 N N . LEU A 1 205 ? -3.675 -16.674 5.276 1.00 92.94 205 LEU A N 1
ATOM 1643 C CA . LEU A 1 205 ? -3.465 -16.229 3.894 1.00 92.94 205 LEU A CA 1
ATOM 1644 C C . LEU A 1 205 ? -2.024 -16.443 3.406 1.00 92.94 205 LEU A C 1
ATOM 1646 O O . LEU A 1 205 ? -1.806 -16.957 2.304 1.00 92.94 205 LEU A O 1
ATOM 1650 N N . ILE A 1 206 ? -1.032 -16.064 4.217 1.00 92.00 206 ILE A N 1
ATOM 1651 C CA . ILE A 1 206 ? 0.386 -16.037 3.822 1.00 92.00 206 ILE A CA 1
ATOM 1652 C C . ILE A 1 206 ? 1.048 -17.409 3.977 1.00 92.00 206 ILE A C 1
ATOM 1654 O O . ILE A 1 206 ? 1.849 -17.807 3.124 1.00 92.00 206 ILE A O 1
ATOM 1658 N N . VAL A 1 207 ? 0.746 -18.125 5.063 1.00 90.25 207 VAL A N 1
ATOM 1659 C CA . VAL A 1 207 ? 1.431 -19.370 5.436 1.00 90.25 207 VAL A CA 1
ATOM 1660 C C . VAL A 1 207 ? 0.647 -20.598 4.992 1.00 90.25 207 VAL A C 1
ATOM 1662 O O . VAL A 1 207 ? 1.250 -21.498 4.409 1.00 90.25 207 VAL A O 1
ATOM 1665 N N . VAL A 1 208 ? -0.663 -20.644 5.257 1.00 87.81 208 VAL A N 1
ATOM 1666 C CA . VAL A 1 208 ? -1.488 -21.844 5.021 1.00 87.81 208 VAL A CA 1
ATOM 1667 C C . VAL A 1 208 ? -1.952 -21.920 3.568 1.00 87.81 208 VAL A C 1
ATOM 1669 O O . VAL A 1 208 ? -1.665 -22.893 2.874 1.00 87.81 208 VAL A O 1
ATOM 1672 N N . LYS A 1 209 ? -2.649 -20.886 3.094 1.00 85.19 209 LYS A N 1
ATOM 1673 C CA . LYS A 1 209 ? -3.201 -20.803 1.735 1.00 85.19 209 LYS A CA 1
ATOM 1674 C C . LYS A 1 209 ? -2.166 -20.360 0.703 1.00 85.19 209 LYS A C 1
ATOM 1676 O O . LYS A 1 209 ? -2.335 -20.661 -0.475 1.00 85.19 209 LYS A O 1
ATOM 1681 N N . ALA A 1 210 ? -1.115 -19.663 1.141 1.00 89.19 210 ALA A N 1
ATOM 1682 C CA . ALA A 1 210 ? -0.044 -19.132 0.297 1.00 89.19 210 ALA A CA 1
ATOM 1683 C C . ALA A 1 210 ? -0.573 -18.367 -0.935 1.00 89.19 210 ALA A C 1
ATOM 1685 O O . ALA A 1 210 ? -0.109 -18.570 -2.057 1.00 89.19 210 ALA A O 1
ATOM 1686 N N . VAL A 1 211 ? -1.557 -17.488 -0.719 1.00 90.44 211 VAL A N 1
ATOM 1687 C CA . VAL A 1 211 ? -2.229 -16.728 -1.790 1.00 90.44 211 VAL A CA 1
ATOM 1688 C C . VAL A 1 211 ? -1.307 -15.663 -2.408 1.00 90.44 211 VAL A C 1
ATOM 1690 O O . VAL A 1 211 ? -0.199 -15.418 -1.911 1.00 90.44 211 VAL A O 1
ATOM 1693 N N . ARG A 1 212 ? -1.707 -15.043 -3.524 1.00 91.88 212 ARG A N 1
ATOM 1694 C CA . ARG A 1 212 ? -0.876 -14.037 -4.216 1.00 91.88 212 ARG A CA 1
ATOM 1695 C C . ARG A 1 212 ? -0.926 -12.693 -3.488 1.00 91.88 212 ARG A C 1
ATOM 1697 O O . ARG A 1 212 ? -1.787 -12.481 -2.641 1.00 91.88 212 ARG A O 1
ATOM 1704 N N . ASN A 1 213 ? 0.001 -11.792 -3.811 1.00 93.62 213 ASN A N 1
ATOM 1705 C CA . ASN A 1 213 ? 0.083 -10.490 -3.142 1.00 93.62 213 ASN A CA 1
ATOM 1706 C C . ASN A 1 213 ? -1.187 -9.659 -3.357 1.00 93.62 213 ASN A C 1
ATOM 1708 O O . ASN A 1 213 ? -1.652 -9.024 -2.418 1.00 93.62 213 ASN A O 1
ATOM 1712 N N . GLU A 1 214 ? -1.793 -9.737 -4.545 1.00 91.56 214 GLU A N 1
ATOM 1713 C CA . GLU A 1 214 ? -3.056 -9.060 -4.858 1.00 91.56 214 GLU A CA 1
ATOM 1714 C C . GLU A 1 214 ? -4.187 -9.527 -3.939 1.00 91.56 214 GLU A C 1
ATOM 1716 O O . GLU A 1 214 ? -4.901 -8.707 -3.380 1.00 91.56 214 GLU A O 1
ATOM 1721 N N . ASP A 1 215 ? -4.290 -10.838 -3.705 1.00 91.38 215 ASP A N 1
ATOM 1722 C CA . ASP A 1 215 ? -5.348 -11.405 -2.866 1.00 91.38 215 ASP A CA 1
ATOM 1723 C C . ASP A 1 215 ? -5.156 -11.015 -1.378 1.00 91.38 215 ASP A C 1
ATOM 1725 O O . ASP A 1 215 ? -6.125 -10.901 -0.626 1.00 91.38 215 ASP A O 1
ATOM 1729 N N . ILE A 1 216 ? -3.905 -10.786 -0.945 1.00 91.00 216 ILE A N 1
ATOM 1730 C CA . ILE A 1 216 ? -3.585 -10.270 0.399 1.00 91.00 216 ILE A CA 1
ATOM 1731 C C . ILE A 1 216 ? -3.965 -8.790 0.503 1.00 91.00 216 ILE A C 1
ATOM 1733 O O . ILE A 1 216 ? -4.577 -8.406 1.498 1.00 91.00 216 ILE A O 1
ATOM 1737 N N . PHE A 1 217 ? -3.643 -7.973 -0.506 1.00 90.38 217 PHE A N 1
ATOM 1738 C CA . PHE A 1 217 ? -4.054 -6.566 -0.545 1.00 90.38 217 PHE A CA 1
ATOM 1739 C C . PHE A 1 217 ? -5.574 -6.432 -0.515 1.00 90.38 217 PHE A C 1
ATOM 1741 O O . PHE A 1 217 ? -6.096 -5.734 0.351 1.00 90.38 217 PHE A O 1
ATOM 1748 N N . ASP A 1 218 ? -6.276 -7.173 -1.374 1.00 86.00 218 ASP A N 1
ATOM 1749 C CA . ASP A 1 218 ? -7.738 -7.183 -1.428 1.00 86.00 218 ASP A CA 1
ATOM 1750 C C . ASP A 1 218 ? -8.339 -7.562 -0.068 1.00 86.00 218 ASP A C 1
ATOM 1752 O O . ASP A 1 218 ? -9.306 -6.949 0.388 1.00 86.00 218 ASP A O 1
ATOM 1756 N N . TRP A 1 219 ? -7.761 -8.555 0.620 1.00 91.56 219 TRP A N 1
ATOM 1757 C CA . TRP A 1 219 ? -8.222 -8.934 1.952 1.00 91.56 219 TRP A CA 1
ATOM 1758 C C . TRP A 1 219 ? -7.960 -7.839 2.986 1.00 91.56 219 TRP A C 1
ATOM 1760 O O . TRP A 1 219 ? -8.878 -7.504 3.734 1.00 91.56 219 TRP A O 1
ATOM 1770 N N . ILE A 1 220 ? -6.751 -7.270 3.039 1.00 88.75 220 ILE A N 1
ATOM 1771 C CA . ILE A 1 220 ? -6.421 -6.213 4.004 1.00 88.75 220 ILE A CA 1
ATOM 1772 C C . ILE A 1 220 ? -7.339 -5.006 3.789 1.00 88.75 220 ILE A C 1
ATOM 1774 O O . ILE A 1 220 ? -7.924 -4.518 4.750 1.00 88.75 220 ILE A O 1
ATOM 1778 N N . GLU A 1 221 ? -7.530 -4.569 2.545 1.00 85.19 221 GLU A N 1
ATOM 1779 C CA . GLU A 1 221 ? -8.383 -3.424 2.201 1.00 85.19 221 GLU A CA 1
ATOM 1780 C C . GLU A 1 221 ? -9.875 -3.690 2.464 1.00 85.19 221 GLU A C 1
ATOM 1782 O O . GLU A 1 221 ? -10.611 -2.779 2.843 1.00 85.19 221 GLU A O 1
ATOM 1787 N N . ALA A 1 222 ? -10.337 -4.934 2.308 1.00 80.38 222 ALA A N 1
ATOM 1788 C CA . ALA A 1 222 ? -11.725 -5.305 2.584 1.00 80.38 222 ALA A CA 1
ATOM 1789 C C . ALA A 1 222 ? -12.044 -5.430 4.082 1.00 80.38 222 ALA A C 1
ATOM 1791 O O . ALA A 1 222 ? -13.215 -5.347 4.468 1.00 80.38 222 ALA A O 1
ATOM 1792 N N . ASN A 1 223 ? -11.033 -5.680 4.916 1.00 80.56 223 ASN A N 1
ATOM 1793 C CA . ASN A 1 223 ? -11.230 -6.102 6.300 1.00 80.56 223 ASN A CA 1
ATOM 1794 C C . ASN A 1 223 ? -10.658 -5.145 7.349 1.00 80.56 223 ASN A C 1
ATOM 1796 O O . ASN A 1 223 ? -11.169 -5.117 8.472 1.00 80.56 223 ASN A O 1
ATOM 1800 N N . LEU A 1 224 ? -9.612 -4.389 7.014 1.00 85.81 224 LEU A N 1
ATOM 1801 C CA . LEU A 1 224 ? -8.948 -3.449 7.912 1.00 85.81 224 LEU A CA 1
ATOM 1802 C C . LEU A 1 224 ? -9.210 -2.020 7.444 1.00 85.81 224 LEU A C 1
ATOM 1804 O O . LEU A 1 224 ? -9.182 -1.721 6.253 1.00 85.81 224 LEU A O 1
ATOM 1808 N N . ASP A 1 225 ? -9.460 -1.119 8.389 1.00 78.38 225 ASP A N 1
ATOM 1809 C CA . ASP A 1 225 ? -9.565 0.302 8.081 1.00 78.38 225 ASP A CA 1
ATOM 1810 C C . ASP A 1 225 ? -8.178 0.958 7.997 1.00 78.38 225 ASP A C 1
ATOM 1812 O O . ASP A 1 225 ? -7.167 0.428 8.467 1.00 78.38 225 ASP A O 1
ATOM 1816 N N . HIS A 1 226 ? -8.130 2.156 7.408 1.00 75.75 226 HIS A N 1
ATOM 1817 C CA . HIS A 1 226 ? -6.881 2.902 7.239 1.00 75.75 226 HIS A CA 1
ATOM 1818 C C . HIS A 1 226 ? -6.141 3.110 8.574 1.00 75.75 226 HIS A C 1
ATOM 1820 O O . HIS A 1 226 ? -4.912 3.062 8.618 1.00 75.75 226 HIS A O 1
ATOM 1826 N N . TYR A 1 227 ? -6.871 3.316 9.674 1.00 80.00 227 TYR A N 1
ATOM 1827 C CA . TYR A 1 227 ? -6.278 3.491 11.000 1.00 80.00 227 TYR A CA 1
ATOM 1828 C C . TYR A 1 227 ? -5.604 2.213 11.499 1.00 80.00 227 TYR A C 1
ATOM 1830 O O . TYR A 1 227 ? -4.463 2.278 11.946 1.00 80.00 227 TYR A O 1
ATOM 1838 N N . THR A 1 228 ? -6.251 1.053 11.355 1.00 83.94 228 THR A N 1
ATOM 1839 C CA . THR A 1 228 ? -5.670 -0.241 11.741 1.00 83.94 228 THR A CA 1
ATOM 1840 C C . THR A 1 228 ? -4.440 -0.567 10.901 1.00 83.94 228 THR A C 1
ATOM 1842 O O . THR A 1 228 ? -3.446 -1.036 11.442 1.00 83.94 228 THR A O 1
ATOM 1845 N N . THR A 1 229 ? -4.442 -0.258 9.598 1.00 86.50 229 THR A N 1
ATOM 1846 C CA . THR A 1 229 ? -3.261 -0.499 8.739 1.00 86.50 229 THR A CA 1
ATOM 1847 C C . THR A 1 229 ? -2.052 0.381 9.073 1.00 86.50 229 THR A C 1
ATOM 1849 O O . THR A 1 229 ? -0.940 0.079 8.646 1.00 86.50 229 THR A O 1
ATOM 1852 N N . LYS A 1 230 ? -2.257 1.461 9.836 1.00 88.00 230 LYS A N 1
ATOM 1853 C CA . LYS A 1 230 ? -1.210 2.363 10.337 1.00 88.00 230 LYS A CA 1
ATOM 1854 C C . LYS A 1 230 ? -0.961 2.186 11.842 1.00 88.00 230 LYS A C 1
ATOM 1856 O O . LYS A 1 230 ? -0.266 2.999 12.442 1.00 88.00 230 LYS A O 1
ATOM 1861 N N . ASP A 1 231 ? -1.522 1.143 12.456 1.00 89.75 231 ASP A N 1
ATOM 1862 C CA . ASP A 1 231 ? -1.289 0.814 13.860 1.00 89.75 231 ASP A CA 1
ATOM 1863 C C . ASP A 1 231 ? -0.002 -0.002 14.033 1.00 89.75 231 ASP A C 1
ATOM 1865 O O . ASP A 1 231 ? 0.256 -0.965 13.306 1.00 89.75 231 ASP A O 1
ATOM 1869 N N . ASN A 1 232 ? 0.779 0.335 15.060 1.00 91.00 232 ASN A N 1
ATOM 1870 C CA . ASN A 1 232 ? 2.046 -0.329 15.361 1.00 91.00 232 ASN A CA 1
ATOM 1871 C C . ASN A 1 232 ? 1.881 -1.845 15.555 1.00 91.00 232 ASN A C 1
ATOM 1873 O O . ASN A 1 232 ? 2.757 -2.615 15.160 1.00 91.00 232 ASN A O 1
ATOM 1877 N N . ASN A 1 233 ? 0.755 -2.308 16.104 1.00 90.25 233 ASN A N 1
ATOM 1878 C CA . ASN A 1 233 ? 0.535 -3.737 16.288 1.00 90.25 233 ASN A CA 1
ATOM 1879 C C . ASN A 1 233 ? 0.259 -4.459 14.967 1.00 90.25 233 ASN A C 1
ATOM 1881 O O . ASN A 1 233 ? 0.711 -5.592 14.800 1.00 90.25 233 ASN A O 1
ATOM 1885 N N . PHE A 1 234 ? -0.429 -3.818 14.018 1.00 93.56 234 PHE A N 1
ATOM 1886 C CA . PHE A 1 234 ? -0.620 -4.377 12.679 1.00 93.56 234 PHE A CA 1
ATOM 1887 C C . PHE A 1 234 ? 0.720 -4.551 11.961 1.00 93.56 234 PHE A C 1
ATOM 1889 O O . PHE A 1 234 ? 0.988 -5.632 11.436 1.00 93.56 234 PHE A O 1
ATOM 1896 N N . ILE A 1 235 ? 1.595 -3.540 12.014 1.00 95.50 235 ILE A N 1
ATOM 1897 C CA . ILE A 1 235 ? 2.947 -3.616 11.437 1.00 95.50 235 ILE A CA 1
ATOM 1898 C C . ILE A 1 235 ? 3.722 -4.798 12.033 1.00 95.50 235 ILE A C 1
ATOM 1900 O O . ILE A 1 235 ? 4.275 -5.624 11.301 1.00 95.50 235 ILE A O 1
ATOM 1904 N N . ARG A 1 236 ? 3.684 -4.950 13.365 1.00 95.31 236 ARG A N 1
ATOM 1905 C CA . ARG A 1 236 ? 4.323 -6.082 14.052 1.00 95.31 236 ARG A CA 1
ATOM 1906 C C . ARG A 1 236 ? 3.725 -7.427 13.642 1.00 95.31 236 ARG A C 1
ATOM 1908 O O . ARG A 1 236 ? 4.480 -8.377 13.428 1.00 95.31 236 ARG A O 1
ATOM 1915 N N . ALA A 1 237 ? 2.402 -7.523 13.526 1.00 94.25 237 ALA A N 1
ATOM 1916 C CA . ALA A 1 237 ? 1.708 -8.747 13.130 1.00 94.25 237 ALA A CA 1
ATOM 1917 C C . ALA A 1 237 ? 2.063 -9.154 11.694 1.00 94.25 237 ALA A C 1
ATOM 1919 O O . ALA A 1 237 ? 2.490 -10.288 11.469 1.00 94.25 237 ALA A O 1
ATOM 1920 N N . LEU A 1 238 ? 1.967 -8.218 10.745 1.00 96.19 238 LEU A N 1
ATOM 1921 C CA . LEU A 1 238 ? 2.313 -8.437 9.342 1.00 96.19 238 LEU A CA 1
ATOM 1922 C C . LEU A 1 238 ? 3.765 -8.902 9.203 1.00 96.19 238 LEU A C 1
ATOM 1924 O O . LEU A 1 238 ? 4.025 -9.934 8.580 1.00 96.19 238 LEU A O 1
ATOM 1928 N N . MET A 1 239 ? 4.695 -8.200 9.856 1.00 96.88 239 MET A N 1
ATOM 1929 C C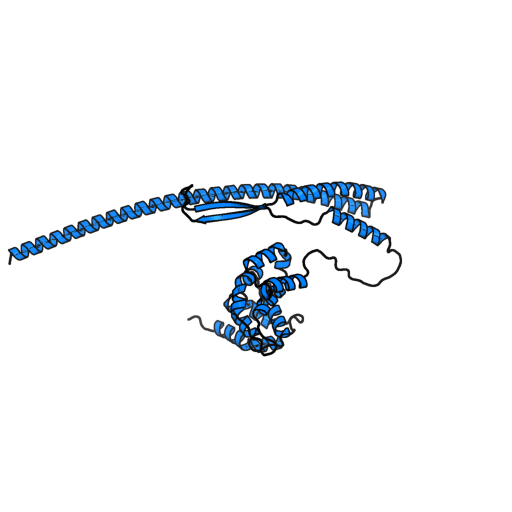A . MET A 1 239 ? 6.106 -8.566 9.823 1.00 96.88 239 MET A CA 1
ATOM 1930 C C . MET A 1 239 ? 6.354 -9.962 10.396 1.00 96.88 239 MET A C 1
ATOM 1932 O O . MET A 1 239 ? 7.046 -10.792 9.801 1.00 96.88 239 MET A O 1
ATOM 1936 N N . THR A 1 240 ? 5.748 -10.245 11.551 1.00 95.62 240 THR A N 1
ATOM 1937 C CA . THR A 1 240 ? 5.888 -11.537 12.223 1.00 95.62 240 THR A CA 1
ATOM 1938 C C . THR A 1 240 ? 5.420 -12.669 11.318 1.00 95.62 240 THR A C 1
ATOM 1940 O O . THR A 1 240 ? 6.117 -13.676 11.205 1.00 95.62 240 THR A O 1
ATOM 1943 N N . VAL A 1 241 ? 4.276 -12.518 10.648 1.00 96.00 241 VAL A N 1
ATOM 1944 C CA . VAL A 1 241 ? 3.723 -13.551 9.763 1.00 96.00 241 VAL A CA 1
ATOM 1945 C C . VAL A 1 241 ? 4.606 -13.771 8.535 1.00 96.00 241 VAL A C 1
ATOM 1947 O O . VAL A 1 241 ? 4.930 -14.920 8.219 1.00 96.00 241 VAL A O 1
ATOM 1950 N N . VAL A 1 242 ? 5.040 -12.699 7.865 1.00 96.06 242 VAL A N 1
ATOM 1951 C CA . VAL A 1 242 ? 5.891 -12.801 6.669 1.00 96.06 242 VAL A CA 1
ATOM 1952 C C . VAL A 1 242 ? 7.205 -13.509 7.002 1.00 96.06 242 VAL A C 1
ATOM 1954 O O . VAL A 1 242 ? 7.547 -14.503 6.351 1.00 96.06 242 VAL A O 1
ATOM 1957 N N . CYS A 1 243 ? 7.901 -13.089 8.061 1.00 95.38 243 CYS A N 1
ATOM 1958 C CA . CYS A 1 243 ? 9.161 -13.714 8.463 1.00 95.38 243 CYS A CA 1
ATOM 1959 C C . CYS A 1 243 ? 8.978 -15.126 9.021 1.00 95.38 243 CYS A C 1
ATOM 1961 O O . CYS A 1 243 ? 9.782 -16.003 8.713 1.00 95.38 243 CYS A O 1
ATOM 1963 N N . SER A 1 244 ? 7.902 -15.392 9.769 1.00 93.06 244 SER A N 1
ATOM 1964 C CA . SER A 1 244 ? 7.587 -16.755 10.226 1.00 93.06 244 SER A CA 1
ATOM 1965 C C . SER A 1 244 ? 7.378 -17.700 9.049 1.00 93.06 244 SER A C 1
ATOM 1967 O O . SER A 1 244 ? 7.823 -18.843 9.093 1.00 93.06 244 SER A O 1
ATOM 1969 N N . SER A 1 245 ? 6.774 -17.214 7.959 1.00 94.00 245 SER A N 1
ATOM 1970 C CA . SER A 1 245 ? 6.638 -17.990 6.728 1.00 94.00 245 SER A CA 1
ATOM 1971 C C . SER A 1 245 ? 8.010 -18.347 6.134 1.00 94.00 245 SER A C 1
ATOM 1973 O O . SER A 1 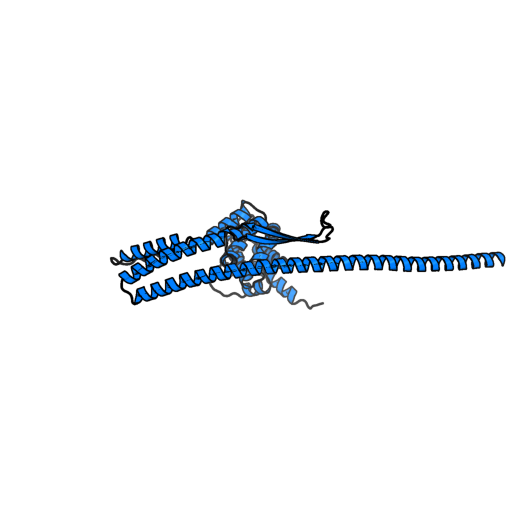245 ? 8.212 -19.456 5.645 1.00 94.00 245 SER A O 1
ATOM 1975 N N . ALA A 1 246 ? 8.994 -17.454 6.215 1.00 94.00 246 ALA A N 1
ATOM 1976 C CA . ALA A 1 246 ? 10.325 -17.691 5.666 1.00 94.00 246 ALA A CA 1
ATOM 1977 C C . ALA A 1 246 ? 11.179 -18.658 6.502 1.00 94.00 246 ALA A C 1
ATOM 1979 O O . ALA A 1 246 ? 12.140 -19.225 5.980 1.00 94.00 246 ALA A O 1
ATOM 1980 N N . ILE A 1 247 ? 10.841 -18.877 7.773 1.00 93.19 247 ILE A N 1
ATOM 1981 C CA . ILE A 1 247 ? 11.623 -19.714 8.684 1.00 93.19 247 ILE A CA 1
ATOM 1982 C C . ILE A 1 247 ? 11.168 -21.176 8.590 1.00 93.19 247 ILE A C 1
ATOM 1984 O O . ILE A 1 247 ? 9.993 -21.508 8.727 1.00 93.19 247 ILE A O 1
ATOM 1988 N N . LYS A 1 248 ? 12.126 -22.082 8.381 1.00 89.56 248 LYS A N 1
ATOM 1989 C CA . LYS A 1 248 ? 11.924 -23.539 8.374 1.00 89.56 248 LYS A CA 1
ATOM 1990 C C . LYS A 1 248 ? 12.733 -24.176 9.498 1.00 89.56 248 LYS A C 1
ATOM 1992 O O . LYS A 1 248 ? 13.828 -23.716 9.797 1.00 89.56 248 LYS A O 1
ATOM 1997 N N . GLY A 1 249 ? 12.231 -25.268 10.074 1.00 84.88 249 GLY A N 1
ATOM 1998 C CA . GLY A 1 249 ? 12.890 -25.980 11.177 1.00 84.88 249 GLY A CA 1
ATOM 1999 C C . GLY A 1 249 ? 12.418 -25.524 12.562 1.00 84.88 249 GLY A C 1
ATOM 2000 O O . GLY A 1 249 ? 11.482 -24.740 12.683 1.00 84.88 249 GLY A O 1
ATOM 2001 N N . ARG A 1 250 ? 13.027 -26.068 13.622 1.00 78.69 250 ARG A N 1
ATOM 2002 C CA . ARG A 1 250 ? 12.704 -25.738 15.023 1.00 78.69 250 ARG A CA 1
ATOM 2003 C C . ARG A 1 250 ? 13.968 -25.602 15.868 1.00 78.69 250 ARG A C 1
ATOM 2005 O O . ARG A 1 250 ? 14.946 -26.318 15.643 1.00 78.69 250 ARG A O 1
ATOM 2012 N N . GLY A 1 251 ? 13.916 -24.706 16.856 1.00 78.69 251 GLY A N 1
ATOM 2013 C CA . GLY A 1 251 ? 15.035 -24.400 17.749 1.00 78.69 251 GLY A CA 1
ATOM 2014 C C . GLY A 1 251 ? 16.294 -24.021 16.967 1.00 78.69 251 GLY A C 1
ATOM 2015 O O . GLY A 1 251 ? 16.220 -23.377 15.926 1.00 78.69 251 GLY A O 1
ATOM 2016 N N . LYS A 1 252 ? 17.459 -24.506 17.407 1.00 79.81 252 LYS A N 1
ATOM 2017 C CA . LYS A 1 252 ? 18.771 -24.171 16.816 1.00 79.81 252 LYS A CA 1
ATOM 2018 C C . LYS A 1 252 ? 18.961 -24.576 15.347 1.00 79.81 252 LYS A C 1
ATOM 2020 O O . LYS A 1 252 ? 19.923 -24.131 14.734 1.00 79.81 252 LYS A O 1
ATOM 2025 N N . MET A 1 253 ? 18.096 -25.433 14.802 1.00 85.06 253 MET A N 1
ATOM 2026 C CA . MET A 1 253 ? 18.138 -25.869 13.398 1.00 85.06 253 MET A CA 1
ATOM 2027 C C . MET A 1 253 ? 17.271 -24.997 12.483 1.00 85.06 253 MET A C 1
ATOM 2029 O O . MET A 1 253 ? 17.114 -25.323 11.309 1.00 85.06 253 MET A O 1
ATOM 2033 N N . ALA A 1 254 ? 16.662 -23.933 13.013 1.00 90.94 254 ALA A N 1
ATOM 2034 C CA . ALA A 1 254 ? 15.866 -23.029 12.206 1.00 90.94 254 ALA A CA 1
ATOM 2035 C C . ALA A 1 254 ? 16.744 -22.278 11.192 1.00 90.94 254 ALA A C 1
ATOM 2037 O O . ALA A 1 254 ? 17.814 -21.771 11.526 1.00 90.94 254 ALA A O 1
ATOM 2038 N N . THR A 1 255 ? 16.269 -22.202 9.954 1.00 91.44 255 THR A N 1
ATOM 2039 C CA . THR A 1 255 ? 16.933 -21.519 8.838 1.00 91.44 255 THR A CA 1
ATOM 2040 C C . THR A 1 255 ? 15.930 -20.657 8.091 1.00 91.44 255 THR A C 1
ATOM 2042 O O . THR A 1 255 ? 14.765 -21.038 7.968 1.00 91.44 255 THR A O 1
ATOM 2045 N N . VAL A 1 256 ? 16.386 -19.531 7.552 1.00 95.81 256 VAL A N 1
ATOM 2046 C CA . VAL A 1 256 ? 15.564 -18.611 6.756 1.00 95.81 256 VAL A CA 1
ATOM 2047 C C . VAL A 1 256 ? 15.685 -18.966 5.277 1.00 95.81 256 VAL A C 1
ATOM 2049 O O . VAL A 1 256 ? 16.773 -19.277 4.801 1.00 95.81 256 VAL A O 1
ATOM 2052 N N . ASP A 1 257 ? 14.570 -18.905 4.556 1.00 94.81 257 ASP A N 1
ATOM 2053 C CA . ASP A 1 257 ? 14.497 -18.935 3.097 1.00 94.81 257 ASP A CA 1
ATOM 2054 C C . ASP A 1 257 ? 14.244 -17.506 2.576 1.00 94.81 257 ASP A C 1
ATOM 2056 O O . ASP A 1 257 ? 13.087 -17.070 2.555 1.00 94.81 257 ASP A O 1
ATOM 2060 N N . PRO A 1 258 ? 15.292 -16.755 2.171 1.00 93.00 258 PRO A N 1
ATOM 2061 C CA . PRO A 1 258 ? 15.171 -15.349 1.769 1.00 93.00 258 PRO A CA 1
ATOM 2062 C C . PRO A 1 258 ? 14.145 -15.112 0.662 1.00 93.00 258 PRO A C 1
ATOM 2064 O O . PRO A 1 258 ? 13.445 -14.105 0.661 1.00 93.00 258 PRO A O 1
ATOM 2067 N N . ARG A 1 259 ? 13.975 -16.089 -0.240 1.00 93.25 259 ARG A N 1
ATOM 2068 C CA . ARG A 1 259 ? 13.043 -15.998 -1.374 1.00 93.25 259 ARG A CA 1
ATOM 2069 C C . ARG A 1 259 ? 11.598 -15.813 -0.925 1.00 93.25 259 ARG A C 1
ATOM 2071 O O . ARG A 1 259 ? 10.807 -15.222 -1.650 1.00 93.25 259 ARG A O 1
ATOM 2078 N N . ARG A 1 260 ? 11.237 -16.331 0.255 1.00 92.69 260 ARG A N 1
ATOM 2079 C CA . ARG A 1 260 ? 9.885 -16.178 0.812 1.00 92.69 260 ARG A CA 1
ATOM 2080 C C . ARG A 1 260 ? 9.634 -14.780 1.365 1.00 92.69 260 ARG A C 1
ATOM 2082 O O . ARG A 1 260 ? 8.492 -14.339 1.314 1.00 92.69 260 ARG A O 1
ATOM 2089 N N . VAL A 1 261 ? 10.671 -14.116 1.878 1.00 93.69 261 VAL A N 1
ATOM 2090 C CA . VAL A 1 261 ? 10.587 -12.711 2.301 1.00 93.69 261 VAL A CA 1
ATOM 2091 C C . VAL A 1 261 ? 10.515 -11.823 1.064 1.00 93.69 261 VAL A C 1
ATOM 2093 O O . VAL A 1 261 ? 9.577 -11.045 0.950 1.00 93.69 261 VAL A O 1
ATOM 2096 N N . HIS A 1 262 ? 11.412 -12.046 0.096 1.00 93.38 262 HIS A N 1
ATOM 2097 C CA . HIS A 1 262 ? 11.430 -11.323 -1.178 1.00 93.38 262 HIS A CA 1
ATOM 2098 C C . HIS A 1 262 ? 10.094 -11.438 -1.926 1.00 93.38 262 HIS A C 1
ATOM 2100 O O . HIS A 1 262 ? 9.580 -10.461 -2.428 1.00 93.38 262 HIS A O 1
ATOM 2106 N N . ALA A 1 263 ? 9.427 -12.597 -1.916 1.00 93.31 263 ALA A N 1
ATOM 2107 C CA . ALA A 1 263 ? 8.107 -12.735 -2.542 1.00 93.31 263 ALA A CA 1
ATOM 2108 C C . ALA A 1 263 ? 7.002 -11.829 -1.945 1.00 93.31 263 ALA A C 1
ATOM 2110 O O . ALA A 1 263 ? 5.919 -11.728 -2.528 1.00 93.31 263 ALA A O 1
ATOM 2111 N N . ARG A 1 264 ? 7.228 -11.237 -0.765 1.00 94.94 264 ARG A N 1
ATOM 2112 C CA . ARG A 1 264 ? 6.268 -10.412 -0.012 1.00 94.94 264 ARG A CA 1
ATOM 2113 C C . ARG A 1 264 ? 6.789 -8.990 0.257 1.00 94.94 264 ARG A C 1
ATOM 2115 O O . ARG A 1 264 ? 6.129 -8.252 0.987 1.00 94.94 264 ARG A O 1
ATOM 2122 N N . ASP A 1 265 ? 7.918 -8.606 -0.330 1.00 92.50 265 ASP A N 1
ATOM 2123 C CA . ASP A 1 265 ? 8.542 -7.281 -0.212 1.00 92.50 265 ASP A CA 1
ATOM 2124 C C . ASP A 1 265 ? 7.571 -6.135 -0.541 1.00 92.50 265 ASP A C 1
ATOM 2126 O O . ASP A 1 265 ? 7.408 -5.216 0.256 1.00 92.50 265 ASP A O 1
ATOM 2130 N N . VAL A 1 266 ? 6.811 -6.251 -1.632 1.00 93.88 266 VAL A N 1
ATOM 2131 C CA . VAL A 1 266 ? 5.839 -5.258 -2.101 1.00 93.88 266 VAL A CA 1
ATOM 2132 C C . VAL A 1 266 ? 4.723 -5.010 -1.090 1.00 93.88 266 VAL A C 1
ATOM 2134 O O . VAL A 1 266 ? 4.188 -3.905 -1.017 1.00 93.88 266 VAL A O 1
ATOM 2137 N N . ILE A 1 267 ? 4.368 -6.019 -0.288 1.00 94.75 267 ILE A N 1
ATOM 2138 C CA . ILE A 1 267 ? 3.385 -5.873 0.791 1.00 94.75 267 ILE A CA 1
ATOM 2139 C C . ILE A 1 267 ? 4.013 -5.086 1.940 1.00 94.75 267 ILE A C 1
ATOM 2141 O O . ILE A 1 267 ? 3.406 -4.136 2.431 1.00 94.75 267 ILE A O 1
ATOM 2145 N N . LEU A 1 268 ? 5.229 -5.453 2.349 1.00 95.00 268 LEU A N 1
ATOM 2146 C CA . LEU A 1 268 ? 5.944 -4.768 3.427 1.00 95.00 268 LEU A CA 1
ATOM 2147 C C . LEU A 1 268 ? 6.187 -3.294 3.070 1.00 95.00 268 LEU A C 1
ATOM 2149 O O . LEU A 1 268 ? 5.802 -2.417 3.838 1.00 95.00 268 LEU A O 1
ATOM 2153 N N . GLN A 1 269 ? 6.693 -3.012 1.866 1.00 93.94 269 GLN A N 1
ATOM 2154 C CA . GLN A 1 269 ? 6.906 -1.653 1.359 1.00 93.94 269 GLN A CA 1
ATOM 2155 C C . GLN A 1 269 ? 5.608 -0.830 1.355 1.00 93.94 269 GLN A C 1
ATOM 2157 O O . GLN A 1 269 ? 5.593 0.310 1.820 1.00 93.94 269 GLN A O 1
ATOM 2162 N N . LYS A 1 270 ? 4.484 -1.416 0.910 1.00 93.19 270 LYS A N 1
ATOM 2163 C CA . LYS A 1 270 ? 3.181 -0.731 0.865 1.00 93.19 270 LYS A CA 1
ATOM 2164 C C . LYS A 1 270 ? 2.697 -0.264 2.241 1.00 93.19 270 LYS A C 1
ATOM 2166 O O . LYS A 1 270 ? 2.114 0.818 2.332 1.00 93.19 270 LYS A O 1
ATOM 2171 N N . TYR A 1 271 ? 2.874 -1.075 3.284 1.00 91.56 271 TYR A N 1
ATOM 2172 C CA . TYR A 1 271 ? 2.339 -0.765 4.615 1.00 91.56 271 TYR A CA 1
ATOM 2173 C C . TYR A 1 271 ? 3.340 -0.032 5.516 1.00 91.56 271 TYR A C 1
ATOM 2175 O O . TYR A 1 271 ? 2.914 0.785 6.333 1.00 91.56 271 TYR A O 1
ATOM 2183 N N . PHE A 1 272 ? 4.645 -0.264 5.351 1.00 90.56 272 PHE A N 1
ATOM 2184 C CA . PHE A 1 272 ? 5.682 0.397 6.155 1.00 90.56 272 PHE A CA 1
ATOM 2185 C C . PHE A 1 272 ? 5.967 1.814 5.655 1.00 90.56 272 PHE A C 1
ATOM 2187 O O . PHE A 1 272 ? 6.296 2.680 6.463 1.00 90.56 272 PHE A O 1
ATOM 2194 N N . ASP A 1 273 ? 5.752 2.075 4.356 1.00 86.19 273 ASP A N 1
ATOM 2195 C CA . ASP A 1 273 ? 5.659 3.429 3.787 1.00 86.19 273 ASP A CA 1
ATOM 2196 C C . ASP A 1 273 ? 6.894 4.305 4.081 1.00 86.19 273 ASP A C 1
ATOM 2198 O O . ASP A 1 273 ? 6.778 5.516 4.263 1.00 86.19 273 ASP A O 1
ATOM 2202 N N . HIS A 1 274 ? 8.070 3.672 4.202 1.00 86.62 274 HIS A N 1
ATOM 2203 C CA . HIS A 1 274 ? 9.349 4.289 4.587 1.00 86.62 274 HIS A CA 1
ATOM 2204 C C . HIS A 1 274 ? 9.253 5.193 5.832 1.00 86.62 274 HIS A C 1
ATOM 2206 O O . HIS A 1 274 ? 9.922 6.225 5.948 1.00 86.62 274 HIS A O 1
ATOM 2212 N N . GLN A 1 275 ? 8.357 4.844 6.762 1.00 91.06 275 GLN A N 1
ATOM 2213 C CA . GLN A 1 275 ? 8.192 5.565 8.014 1.00 91.06 275 GLN A CA 1
ATOM 2214 C C . GLN A 1 275 ? 9.075 4.933 9.082 1.00 91.06 275 GLN A C 1
ATOM 2216 O O . GLN A 1 275 ? 8.862 3.799 9.510 1.00 91.06 275 GLN A O 1
ATOM 2221 N N . LEU A 1 276 ? 10.011 5.727 9.595 1.00 91.94 276 LEU A N 1
ATOM 2222 C CA . LEU A 1 276 ? 10.986 5.307 10.599 1.00 91.94 276 LEU A CA 1
ATOM 2223 C C . LEU A 1 276 ? 10.360 4.677 11.858 1.00 91.94 276 LEU A C 1
ATOM 2225 O O . LEU A 1 276 ? 10.953 3.796 12.474 1.00 91.94 276 LEU A O 1
ATOM 2229 N N . GLU A 1 277 ? 9.157 5.108 12.254 1.00 93.50 277 GLU A N 1
ATOM 2230 C CA . GLU A 1 277 ? 8.426 4.492 13.368 1.00 93.50 277 GLU A CA 1
ATOM 2231 C C . GLU A 1 277 ? 8.003 3.049 13.051 1.00 93.50 277 GLU A C 1
ATOM 2233 O O . GLU A 1 277 ? 8.191 2.159 13.881 1.00 93.50 277 GLU A O 1
ATOM 2238 N N . PHE A 1 278 ? 7.492 2.788 11.847 1.00 94.94 278 PHE A N 1
ATOM 2239 C CA . PHE A 1 278 ? 7.045 1.457 11.425 1.00 94.94 278 PHE A CA 1
ATOM 2240 C C . PHE A 1 278 ? 8.217 0.514 11.163 1.00 94.94 278 PHE A C 1
ATOM 2242 O O . PHE A 1 278 ? 8.158 -0.661 11.530 1.00 94.94 278 PHE A O 1
ATOM 2249 N N . GLU A 1 279 ? 9.319 1.030 10.626 1.00 96.75 279 GLU A N 1
ATOM 2250 C CA . GLU A 1 279 ? 10.577 0.289 10.506 1.00 96.75 279 GLU A CA 1
ATOM 2251 C C . GLU A 1 279 ? 11.110 -0.136 11.885 1.00 96.75 279 GLU A C 1
ATOM 2253 O O . GLU A 1 279 ? 11.514 -1.283 12.083 1.00 96.75 279 GLU A O 1
ATOM 2258 N N . LEU A 1 280 ? 11.019 0.734 12.898 1.00 95.31 280 LEU A N 1
ATOM 2259 C CA . LEU A 1 280 ? 11.371 0.368 14.273 1.00 95.31 280 LEU A CA 1
ATOM 2260 C C . LEU A 1 280 ? 10.449 -0.709 14.853 1.00 95.31 280 LEU A C 1
ATOM 2262 O O . LEU A 1 280 ? 10.934 -1.668 15.457 1.00 95.31 280 LEU A O 1
ATOM 2266 N N . GLN A 1 281 ? 9.133 -0.599 14.645 1.00 95.75 281 GLN A N 1
ATOM 2267 C CA . GLN A 1 281 ? 8.188 -1.641 15.067 1.00 95.75 281 GLN A CA 1
ATOM 2268 C C . GLN A 1 281 ? 8.479 -2.988 14.402 1.00 95.75 281 GLN A C 1
ATOM 2270 O O . GLN A 1 281 ? 8.385 -4.037 15.042 1.00 95.75 281 GLN A O 1
ATOM 2275 N N . THR A 1 282 ? 8.896 -2.959 13.142 1.00 95.50 282 THR A N 1
ATOM 2276 C CA . THR A 1 282 ? 9.320 -4.130 12.371 1.00 95.50 282 THR A CA 1
ATOM 2277 C C . THR A 1 282 ? 10.530 -4.810 13.014 1.00 95.50 282 THR A C 1
ATOM 2279 O O . THR A 1 282 ? 10.520 -6.027 13.224 1.00 95.50 282 THR A O 1
ATOM 2282 N N . LEU A 1 283 ? 11.541 -4.036 13.423 1.00 96.75 283 LEU A N 1
ATOM 2283 C CA . LEU A 1 283 ? 12.715 -4.558 14.130 1.00 96.75 283 LEU A CA 1
ATOM 2284 C C . LEU A 1 283 ? 12.360 -5.154 15.497 1.00 96.75 283 LEU A C 1
ATOM 2286 O O . LEU A 1 283 ? 12.865 -6.221 15.859 1.00 96.75 283 LEU A O 1
ATOM 2290 N N . TYR A 1 284 ? 11.447 -4.531 16.246 1.00 95.94 284 TYR A N 1
ATOM 2291 C CA . TYR A 1 284 ? 10.977 -5.096 17.514 1.00 95.94 284 TYR A CA 1
ATOM 2292 C C . TYR A 1 284 ? 10.160 -6.383 17.320 1.00 95.94 284 TYR A C 1
ATOM 2294 O O . TYR A 1 284 ? 10.289 -7.323 18.109 1.00 95.94 284 TYR A O 1
ATOM 2302 N N . ALA A 1 285 ? 9.358 -6.479 16.255 1.00 95.81 285 ALA A N 1
ATOM 2303 C CA . ALA A 1 285 ? 8.659 -7.714 15.900 1.00 95.81 285 ALA A CA 1
ATOM 2304 C C . ALA A 1 285 ? 9.631 -8.854 15.571 1.00 95.81 285 ALA A C 1
ATOM 2306 O O . ALA A 1 285 ? 9.458 -9.970 16.063 1.00 95.81 285 ALA A O 1
ATOM 2307 N N . LEU A 1 286 ? 10.687 -8.575 14.803 1.00 96.31 286 LEU A N 1
ATOM 2308 C CA . LEU A 1 286 ? 11.743 -9.544 14.499 1.00 96.31 286 LEU A CA 1
ATOM 2309 C C . LEU A 1 286 ? 12.480 -10.021 15.745 1.00 96.31 286 LEU A C 1
ATOM 2311 O O . LEU A 1 286 ? 12.681 -11.224 15.917 1.00 96.31 286 LEU A O 1
ATOM 2315 N N . GLN A 1 287 ? 12.856 -9.091 16.625 1.00 95.62 287 GLN A N 1
ATOM 2316 C CA . GLN A 1 287 ? 13.488 -9.405 17.904 1.00 95.62 287 GLN A CA 1
ATOM 2317 C C . GLN A 1 287 ? 12.608 -10.357 18.720 1.00 95.62 287 GLN A C 1
ATOM 2319 O O . GLN A 1 287 ? 13.086 -11.400 19.170 1.00 95.62 287 GLN A O 1
ATOM 2324 N N . ALA A 1 288 ? 11.317 -10.043 18.858 1.00 94.44 288 ALA A N 1
ATOM 2325 C CA . ALA A 1 288 ? 10.367 -10.880 19.582 1.00 94.44 288 ALA A CA 1
ATOM 2326 C C . ALA A 1 288 ? 10.176 -12.257 18.918 1.00 94.44 288 ALA A C 1
ATOM 2328 O O . ALA A 1 288 ? 10.142 -13.277 19.607 1.00 94.44 288 ALA A O 1
ATOM 2329 N N . LEU A 1 289 ? 10.088 -12.312 17.586 1.00 94.06 289 LEU A N 1
ATOM 2330 C CA . LEU A 1 289 ? 9.957 -13.560 16.830 1.00 94.06 289 LEU A CA 1
ATOM 2331 C C . LEU A 1 289 ? 11.175 -14.471 17.025 1.00 94.06 289 LEU A C 1
ATOM 2333 O O . LEU A 1 289 ? 11.024 -15.646 17.350 1.00 94.06 289 LEU A O 1
ATOM 2337 N N . VAL A 1 290 ? 12.386 -13.939 16.865 1.00 93.44 290 VAL A N 1
ATOM 2338 C CA . VAL A 1 290 ? 13.625 -14.713 17.031 1.00 93.44 290 VAL A CA 1
ATOM 2339 C C . VAL A 1 290 ? 13.833 -15.119 18.487 1.00 93.44 290 VAL A C 1
ATOM 2341 O O . VAL A 1 290 ? 14.298 -16.231 18.750 1.00 93.44 290 VAL A O 1
ATOM 2344 N N . HIS A 1 291 ? 13.431 -14.273 19.437 1.00 93.69 291 HIS A N 1
ATOM 2345 C CA . HIS A 1 291 ? 13.465 -14.623 20.849 1.00 93.69 291 HIS A CA 1
ATOM 2346 C C . HIS A 1 291 ? 12.567 -15.824 21.163 1.00 93.69 291 HIS A C 1
ATOM 2348 O O . HIS A 1 291 ? 13.028 -16.753 21.822 1.00 93.69 291 HIS A O 1
ATOM 2354 N N . LYS A 1 292 ? 11.343 -15.866 20.612 1.00 91.62 292 LYS A N 1
ATOM 2355 C CA . LYS A 1 292 ? 10.426 -17.018 20.724 1.00 91.62 292 LYS A CA 1
ATOM 2356 C C . LYS A 1 292 ? 10.977 -18.310 20.108 1.00 91.62 292 LYS A C 1
ATOM 2358 O O . LYS A 1 292 ? 10.492 -19.389 20.432 1.00 91.62 292 LYS A O 1
ATOM 2363 N N . LEU A 1 293 ? 11.958 -18.213 19.211 1.00 90.00 293 LEU A N 1
ATOM 2364 C CA . LEU A 1 293 ? 12.628 -19.356 18.584 1.00 90.00 293 LEU A CA 1
ATOM 2365 C C . LEU A 1 293 ? 13.907 -19.792 19.320 1.00 90.00 293 LEU A C 1
ATOM 2367 O O . LEU A 1 293 ? 14.613 -20.672 18.823 1.00 90.00 293 LEU A O 1
ATOM 2371 N N . ASP A 1 294 ? 14.207 -19.193 20.476 1.00 91.44 294 ASP A N 1
ATOM 2372 C CA . ASP A 1 294 ? 15.435 -19.393 21.253 1.00 91.44 294 ASP A CA 1
ATOM 2373 C C . ASP A 1 294 ? 16.715 -18.991 20.503 1.00 91.44 294 ASP A C 1
ATOM 2375 O O . ASP A 1 294 ? 17.752 -19.652 20.606 1.00 91.44 294 ASP A O 1
ATOM 2379 N N . HIS A 1 295 ? 16.654 -17.885 19.752 1.00 90.31 295 HIS A N 1
ATOM 2380 C CA . HIS A 1 295 ? 17.805 -17.274 19.070 1.00 90.31 295 HIS A CA 1
ATOM 2381 C C . HIS A 1 295 ? 18.597 -18.251 18.182 1.00 90.31 295 HIS A C 1
ATOM 2383 O O . HIS A 1 295 ? 19.796 -18.473 18.395 1.00 90.31 295 HIS A O 1
ATOM 2389 N N . PRO A 1 296 ? 17.953 -18.857 17.166 1.00 91.19 296 PRO A N 1
ATOM 2390 C CA . PRO A 1 296 ? 18.640 -19.729 16.230 1.00 91.19 296 PRO A CA 1
ATOM 2391 C C . PRO A 1 296 ? 19.777 -18.989 15.511 1.00 91.19 296 PRO A C 1
ATOM 2393 O O . PRO A 1 296 ? 19.619 -17.830 15.108 1.00 91.19 296 PRO A O 1
ATOM 2396 N N . PRO A 1 297 ? 20.934 -19.645 15.323 1.00 88.94 297 PRO A N 1
ATOM 2397 C CA . PRO A 1 297 ? 22.097 -19.012 14.723 1.00 88.94 297 PRO A CA 1
ATOM 2398 C C . PRO A 1 297 ? 21.784 -18.546 13.299 1.00 88.94 297 PRO A C 1
ATOM 2400 O O . PRO A 1 297 ? 21.136 -19.251 12.530 1.00 88.94 297 PRO A O 1
ATOM 2403 N N . LYS A 1 298 ? 22.295 -17.366 12.938 1.00 90.56 298 LYS A N 1
ATOM 2404 C CA . LYS A 1 298 ? 22.171 -16.729 11.613 1.00 90.56 298 LYS A CA 1
ATOM 2405 C C . LYS A 1 298 ? 20.763 -16.295 11.185 1.00 90.56 298 LYS A C 1
ATOM 2407 O O . LYS A 1 298 ? 20.680 -15.494 10.269 1.00 90.56 298 LYS A O 1
ATOM 2412 N N . VAL A 1 299 ? 19.682 -16.719 11.843 1.00 94.62 299 VAL A N 1
ATOM 2413 C CA . VAL A 1 299 ? 18.308 -16.354 11.438 1.00 94.62 299 VAL A CA 1
ATOM 2414 C C . VAL A 1 299 ? 18.083 -14.843 11.458 1.00 94.62 299 VAL A C 1
ATOM 2416 O O . VAL A 1 299 ? 17.715 -14.279 10.434 1.00 94.62 299 VAL A O 1
ATOM 2419 N N . LEU A 1 300 ? 18.344 -14.178 12.590 1.00 96.12 300 LEU A N 1
ATOM 2420 C CA . LEU A 1 300 ? 18.150 -12.726 12.690 1.00 96.12 300 LEU A CA 1
ATOM 2421 C C . LEU A 1 300 ? 19.063 -11.967 11.726 1.00 96.12 300 LEU A C 1
ATOM 2423 O O . LEU A 1 300 ? 18.615 -11.039 11.066 1.00 96.12 300 LEU A O 1
ATOM 2427 N N . ARG A 1 301 ? 20.322 -12.409 11.609 1.00 94.81 301 ARG A N 1
ATOM 2428 C CA . ARG A 1 301 ? 21.299 -11.826 10.688 1.00 94.81 301 ARG A CA 1
ATOM 2429 C C . ARG A 1 301 ? 20.802 -11.876 9.242 1.00 94.81 301 ARG A C 1
ATOM 2431 O O . ARG A 1 301 ? 20.758 -10.844 8.597 1.00 94.81 301 ARG A O 1
ATOM 2438 N N . THR A 1 302 ? 20.366 -13.046 8.776 1.00 95.19 302 THR A N 1
ATOM 2439 C CA . THR A 1 302 ? 19.846 -13.212 7.414 1.00 95.19 302 THR A CA 1
ATOM 2440 C C . THR A 1 302 ? 18.576 -12.398 7.176 1.00 95.19 302 THR A C 1
ATOM 2442 O O . THR A 1 302 ? 18.397 -11.885 6.081 1.00 95.19 302 THR A O 1
ATOM 2445 N N . LEU A 1 303 ? 17.692 -12.260 8.171 1.00 96.50 303 LEU A N 1
ATOM 2446 C CA . LEU A 1 303 ? 16.520 -11.388 8.037 1.00 96.50 303 LEU A CA 1
ATOM 2447 C C . LEU A 1 303 ? 16.924 -9.914 7.925 1.00 96.50 303 LEU A C 1
ATOM 2449 O O . LEU A 1 303 ? 16.358 -9.214 7.099 1.00 96.50 303 LEU A O 1
ATOM 2453 N N . PHE A 1 304 ? 17.903 -9.458 8.711 1.00 96.81 304 PHE A N 1
ATOM 2454 C CA . PHE A 1 304 ? 18.417 -8.087 8.626 1.00 96.81 304 PHE A CA 1
ATOM 2455 C C . PHE A 1 304 ? 19.053 -7.802 7.267 1.00 96.81 304 PHE A C 1
ATOM 2457 O O . PHE A 1 304 ? 18.710 -6.788 6.673 1.00 96.81 304 PHE A O 1
ATOM 2464 N N . ASP A 1 305 ? 19.893 -8.714 6.760 1.00 94.94 305 ASP A N 1
ATOM 2465 C CA . ASP A 1 305 ? 20.508 -8.579 5.432 1.00 94.94 305 ASP A CA 1
ATOM 2466 C C . ASP A 1 305 ? 19.420 -8.399 4.352 1.00 94.94 305 ASP A C 1
ATOM 2468 O O . ASP A 1 305 ? 19.435 -7.421 3.619 1.00 94.94 305 ASP A O 1
ATOM 2472 N N . VAL A 1 306 ? 18.402 -9.271 4.326 1.00 95.50 306 VAL A N 1
ATOM 2473 C CA . VAL A 1 306 ? 17.317 -9.191 3.327 1.00 95.50 306 VAL A CA 1
ATOM 2474 C C . VAL A 1 306 ? 16.508 -7.898 3.442 1.00 95.50 306 VAL A C 1
ATOM 2476 O O . VAL A 1 306 ? 16.141 -7.312 2.437 1.00 95.50 306 VAL A O 1
ATOM 2479 N N . LEU A 1 307 ? 16.180 -7.450 4.652 1.00 95.88 307 LEU A N 1
ATOM 2480 C CA . LEU A 1 307 ? 15.334 -6.261 4.825 1.00 95.88 307 LEU A CA 1
ATOM 2481 C C . LEU A 1 307 ? 16.076 -4.957 4.540 1.00 95.88 307 LEU A C 1
ATOM 2483 O O . LEU A 1 307 ? 15.434 -3.970 4.187 1.00 95.88 307 LEU A O 1
ATOM 2487 N N . TYR A 1 308 ? 17.395 -4.965 4.720 1.00 95.12 308 TYR A N 1
ATOM 2488 C CA . TYR A 1 308 ? 18.267 -3.873 4.320 1.00 95.12 308 TYR A CA 1
ATOM 2489 C C . TYR A 1 308 ? 18.430 -3.843 2.795 1.00 95.12 308 TYR A C 1
ATOM 2491 O O . TYR A 1 308 ? 18.185 -2.808 2.190 1.00 95.12 308 TYR A O 1
ATOM 2499 N N . ASP A 1 309 ? 18.745 -4.985 2.170 1.00 93.38 309 ASP A N 1
ATOM 2500 C CA . ASP A 1 309 ? 18.966 -5.086 0.719 1.00 93.38 309 ASP A CA 1
ATOM 2501 C C . ASP A 1 309 ? 17.713 -4.735 -0.116 1.00 93.38 309 ASP A C 1
ATOM 2503 O O . ASP A 1 309 ? 17.838 -4.252 -1.238 1.00 93.38 309 ASP A O 1
ATOM 2507 N N . GLU A 1 310 ? 16.507 -4.973 0.414 1.00 93.00 310 GLU A N 1
ATOM 2508 C CA . GLU A 1 310 ? 15.223 -4.685 -0.260 1.00 93.00 310 GLU A CA 1
ATOM 2509 C C . GLU A 1 310 ? 14.636 -3.296 0.076 1.00 93.00 310 GLU A C 1
ATOM 2511 O O . GLU A 1 310 ? 13.454 -3.038 -0.184 1.00 93.00 310 GLU A O 1
ATOM 2516 N N . ASP A 1 311 ? 15.423 -2.412 0.702 1.00 92.62 311 ASP A N 1
ATOM 2517 C CA . ASP A 1 311 ? 15.022 -1.055 1.114 1.00 92.62 311 ASP A CA 1
ATOM 2518 C C . ASP A 1 311 ? 13.762 -1.017 2.012 1.00 92.62 311 ASP A C 1
ATOM 2520 O O . ASP A 1 311 ? 12.982 -0.058 2.006 1.00 92.62 311 ASP A O 1
ATOM 2524 N N . ILE A 1 312 ? 13.530 -2.074 2.803 1.00 94.62 312 ILE A N 1
ATOM 2525 C CA . ILE A 1 312 ? 12.379 -2.171 3.720 1.00 94.62 312 ILE A CA 1
ATOM 2526 C C . ILE A 1 312 ? 12.690 -1.489 5.055 1.00 94.62 312 ILE A C 1
ATOM 2528 O O . ILE A 1 312 ? 11.787 -0.939 5.686 1.00 94.62 312 ILE A O 1
ATOM 2532 N N . ILE A 1 313 ? 13.946 -1.551 5.508 1.00 95.75 313 ILE A N 1
ATOM 2533 C CA . ILE A 1 313 ? 14.406 -0.945 6.761 1.00 95.75 313 ILE A CA 1
ATOM 2534 C C . ILE A 1 313 ? 15.654 -0.115 6.486 1.00 95.75 313 ILE A C 1
ATOM 2536 O O . ILE A 1 313 ? 16.671 -0.637 6.033 1.00 95.75 313 ILE A O 1
ATOM 2540 N N . SER A 1 314 ? 15.585 1.167 6.828 1.00 94.81 314 SER A N 1
ATOM 2541 C CA . SER A 1 314 ? 16.694 2.104 6.684 1.00 94.81 314 SER A CA 1
ATOM 2542 C C . SER A 1 314 ? 17.803 1.877 7.716 1.00 94.81 314 SER A C 1
ATOM 2544 O O . SER A 1 314 ? 17.586 1.356 8.816 1.00 94.81 314 SER A O 1
ATOM 2546 N N . GLU A 1 315 ? 19.007 2.356 7.403 1.00 93.50 315 GLU A N 1
ATOM 2547 C CA . GLU A 1 315 ? 20.112 2.408 8.365 1.00 93.50 315 GLU A CA 1
ATOM 2548 C C . GLU A 1 315 ? 19.737 3.181 9.644 1.00 93.50 315 GLU A C 1
ATOM 2550 O O . GLU A 1 315 ? 20.067 2.759 10.759 1.00 93.50 315 GLU A O 1
ATOM 2555 N N . ASP A 1 316 ? 18.998 4.283 9.501 1.00 93.06 316 ASP A N 1
ATOM 2556 C CA . ASP A 1 316 ? 18.527 5.096 10.623 1.00 93.06 316 ASP A CA 1
ATOM 2557 C C . ASP A 1 316 ? 17.658 4.280 11.589 1.00 93.06 316 ASP A C 1
ATOM 2559 O O . ASP A 1 316 ? 17.768 4.427 12.814 1.00 93.06 316 ASP A O 1
ATOM 2563 N N . ALA A 1 317 ? 16.807 3.393 11.063 1.00 95.25 317 ALA A N 1
ATOM 2564 C CA . ALA A 1 317 ? 15.992 2.496 11.874 1.00 95.25 317 ALA A CA 1
ATOM 2565 C C . ALA A 1 317 ? 16.854 1.480 12.628 1.00 95.25 317 ALA A C 1
ATOM 2567 O O . ALA A 1 317 ? 16.652 1.289 13.832 1.00 95.25 317 ALA A O 1
ATOM 2568 N N . PHE A 1 318 ? 17.850 0.876 11.969 1.00 95.62 318 PHE A N 1
ATOM 2569 C CA . PHE A 1 318 ? 18.791 -0.043 12.616 1.00 95.62 318 PHE A CA 1
ATOM 2570 C C . PHE A 1 318 ? 19.575 0.640 13.741 1.00 95.62 318 PHE A C 1
ATOM 2572 O O . PHE A 1 318 ? 19.645 0.109 14.853 1.00 95.62 318 PHE A O 1
ATOM 2579 N N . THR A 1 319 ? 20.092 1.843 13.492 1.00 92.62 319 THR A N 1
ATOM 2580 C CA . THR A 1 319 ? 20.829 2.645 14.481 1.00 92.62 319 THR A CA 1
ATOM 2581 C C . THR A 1 319 ? 19.945 3.018 15.673 1.00 92.62 319 THR A C 1
ATOM 2583 O O . THR A 1 319 ? 20.343 2.873 16.834 1.00 92.62 319 THR A O 1
ATOM 2586 N N . LYS A 1 320 ? 18.697 3.443 15.426 1.00 94.00 320 LYS A N 1
ATOM 2587 C CA . LYS A 1 320 ? 17.734 3.741 16.499 1.00 94.00 320 LYS A CA 1
ATOM 2588 C C . LYS A 1 320 ? 17.333 2.499 17.289 1.00 94.00 320 LYS A C 1
ATOM 2590 O O . LYS A 1 320 ? 17.185 2.577 18.510 1.00 94.00 320 LYS A O 1
ATOM 2595 N N . TRP A 1 321 ? 17.163 1.357 16.628 1.00 96.00 321 TRP A N 1
ATOM 2596 C CA . TRP A 1 321 ? 16.876 0.096 17.302 1.00 96.00 321 TRP A CA 1
ATOM 2597 C C . TRP A 1 321 ? 18.040 -0.325 18.201 1.00 96.00 321 TRP A C 1
ATOM 2599 O O . TRP A 1 321 ? 17.799 -0.651 19.366 1.00 96.00 321 TRP A O 1
ATOM 2609 N N . GLU A 1 322 ? 19.285 -0.231 17.721 1.00 93.00 322 GLU A N 1
ATOM 2610 C CA . GLU A 1 322 ? 20.501 -0.509 18.495 1.00 93.00 322 GLU A CA 1
ATOM 2611 C C . GLU A 1 322 ? 20.570 0.374 19.750 1.00 93.00 322 GLU A C 1
ATOM 2613 O O . GLU A 1 322 ? 20.662 -0.143 20.869 1.00 93.00 322 GLU A O 1
ATOM 2618 N N . GLY A 1 323 ? 20.399 1.690 19.591 1.00 89.00 323 GLY A N 1
ATOM 2619 C CA . GLY A 1 323 ? 20.441 2.668 20.684 1.00 89.00 323 GLY A CA 1
ATOM 2620 C C . GLY A 1 323 ? 19.225 2.679 21.623 1.00 89.00 323 GLY A C 1
ATOM 2621 O O . GLY A 1 323 ? 19.250 3.371 22.641 1.00 89.00 323 GLY A O 1
ATOM 2622 N N . ASN A 1 324 ? 18.149 1.939 21.325 1.00 89.94 324 ASN A N 1
ATOM 2623 C CA . ASN A 1 324 ? 16.911 2.011 22.108 1.00 89.94 324 ASN A CA 1
ATOM 2624 C C . ASN A 1 324 ? 17.049 1.441 23.537 1.00 89.94 324 ASN A C 1
ATOM 2626 O O . ASN A 1 324 ? 17.266 0.241 23.723 1.00 89.94 324 ASN A O 1
ATOM 2630 N N . ALA A 1 325 ? 16.801 2.277 24.546 1.00 84.62 325 ALA A N 1
ATOM 2631 C CA . ALA A 1 325 ? 16.817 1.907 25.964 1.00 84.62 325 ALA A CA 1
ATOM 2632 C C . ALA A 1 325 ? 15.414 1.755 26.593 1.00 84.62 325 ALA A C 1
ATOM 2634 O O . ALA A 1 325 ? 15.303 1.618 27.811 1.00 84.62 325 ALA A O 1
ATOM 2635 N N . ASN A 1 326 ? 14.332 1.793 25.803 1.00 83.44 326 ASN A N 1
ATOM 2636 C CA . ASN A 1 326 ? 12.968 1.653 26.322 1.00 83.44 326 ASN A CA 1
ATOM 2637 C C . ASN A 1 326 ? 12.788 0.286 27.020 1.00 83.44 326 ASN A C 1
ATOM 2639 O O . ASN A 1 326 ? 12.937 -0.733 26.340 1.00 83.44 326 ASN A O 1
ATOM 2643 N N . PRO A 1 327 ? 12.422 0.236 28.320 1.00 82.31 327 PRO A N 1
ATOM 2644 C CA . PRO A 1 327 ? 12.272 -1.008 29.082 1.00 82.31 327 PRO A CA 1
ATOM 2645 C C . PRO A 1 327 ? 11.298 -2.019 28.470 1.00 82.31 327 PRO A C 1
ATOM 2647 O O . PRO A 1 327 ? 11.493 -3.222 28.614 1.00 82.31 327 PRO A O 1
ATOM 2650 N N . THR A 1 328 ? 10.263 -1.539 27.777 1.00 84.81 328 THR A N 1
ATOM 2651 C CA . THR A 1 328 ? 9.217 -2.392 27.184 1.00 84.81 328 THR A CA 1
ATOM 2652 C C . THR A 1 328 ? 9.682 -3.167 25.949 1.00 84.81 328 THR A C 1
ATOM 2654 O O . THR A 1 328 ? 9.074 -4.173 25.611 1.00 84.81 328 THR A O 1
ATOM 2657 N N . GLU A 1 329 ? 10.790 -2.759 25.323 1.00 88.94 329 GLU A N 1
ATOM 2658 C CA . GLU A 1 329 ? 11.311 -3.351 24.079 1.00 88.94 329 GLU A CA 1
ATOM 2659 C C . GLU A 1 329 ? 12.683 -4.032 24.281 1.00 88.94 329 GLU A C 1
ATOM 2661 O O . GLU A 1 329 ? 13.427 -4.265 23.327 1.00 88.94 329 GLU A O 1
ATOM 2666 N N . GLN A 1 330 ? 13.059 -4.337 25.531 1.00 88.12 330 GLN A N 1
ATOM 2667 C CA . GLN A 1 330 ? 14.351 -4.971 25.849 1.00 88.12 330 GLN A CA 1
ATOM 2668 C C . GLN A 1 330 ? 14.324 -6.502 25.779 1.00 88.12 330 GLN A C 1
ATOM 2670 O O . GLN A 1 330 ? 15.380 -7.137 25.744 1.00 88.12 330 GLN A O 1
ATOM 2675 N N . GLU A 1 331 ? 13.142 -7.117 25.777 1.00 90.44 331 GLU A N 1
ATOM 2676 C CA . GLU A 1 331 ? 13.018 -8.573 25.823 1.00 90.44 331 GLU A CA 1
ATOM 2677 C C . GLU A 1 331 ? 13.669 -9.224 24.591 1.00 90.44 331 GLU A C 1
ATOM 2679 O O . GLU A 1 331 ? 13.352 -8.904 23.447 1.00 90.44 331 GLU A O 1
ATOM 2684 N N . GLY A 1 332 ? 14.632 -10.121 24.818 1.00 89.56 332 GLY A N 1
ATOM 2685 C CA . GLY A 1 332 ? 15.409 -10.761 23.754 1.00 89.56 332 GLY A CA 1
ATOM 2686 C C . GLY A 1 332 ? 16.461 -9.870 23.076 1.00 89.56 332 GLY A C 1
ATOM 2687 O O . GLY A 1 332 ? 17.275 -10.400 22.316 1.00 89.56 332 GLY A O 1
ATOM 2688 N N . LYS A 1 333 ? 16.515 -8.561 23.373 1.00 92.81 333 LYS A N 1
ATOM 2689 C CA . LYS A 1 333 ? 17.407 -7.599 22.706 1.00 92.81 333 LYS A CA 1
ATOM 2690 C C . LYS A 1 333 ? 18.886 -7.915 22.905 1.00 92.81 333 LYS A C 1
ATOM 2692 O O . LYS A 1 333 ? 19.649 -7.890 21.948 1.00 92.81 333 LYS A O 1
ATOM 2697 N N . GLU A 1 334 ? 19.309 -8.240 24.125 1.00 91.75 334 GLU A N 1
ATOM 2698 C CA . GLU A 1 334 ? 20.735 -8.453 24.424 1.00 91.75 334 GLU A CA 1
ATOM 2699 C C . GLU A 1 334 ? 21.343 -9.592 23.587 1.00 91.75 334 GLU A C 1
ATOM 2701 O O . GLU A 1 334 ? 22.453 -9.480 23.065 1.00 91.75 334 GLU A O 1
ATOM 2706 N N . ILE A 1 335 ? 20.605 -10.694 23.434 1.00 91.69 335 ILE A N 1
ATOM 2707 C CA . ILE A 1 335 ? 21.054 -11.837 22.635 1.00 91.69 335 ILE A CA 1
ATOM 2708 C C . ILE A 1 335 ? 20.935 -11.510 21.145 1.00 91.69 335 ILE A C 1
ATOM 2710 O O . ILE A 1 335 ? 21.874 -11.781 20.398 1.00 91.69 335 ILE A O 1
ATOM 2714 N N . ALA A 1 336 ? 19.844 -10.856 20.731 1.00 93.19 336 ALA A N 1
ATOM 2715 C CA . ALA A 1 336 ? 19.665 -10.385 19.361 1.00 93.19 336 ALA A CA 1
ATOM 2716 C C . ALA A 1 336 ? 20.850 -9.514 18.908 1.00 93.19 336 ALA A C 1
ATOM 2718 O O . ALA A 1 336 ? 21.444 -9.804 17.872 1.00 93.19 336 ALA A O 1
ATOM 2719 N N . MET A 1 337 ? 21.272 -8.543 19.729 1.00 94.06 337 MET A N 1
ATOM 2720 C CA . MET A 1 337 ? 22.447 -7.693 19.493 1.00 94.06 337 MET A CA 1
ATOM 2721 C C . MET A 1 337 ? 23.722 -8.512 19.274 1.00 94.06 337 MET A C 1
ATOM 2723 O O . MET A 1 337 ? 24.459 -8.263 18.322 1.00 94.06 337 MET A O 1
ATOM 2727 N N . LYS A 1 338 ? 23.966 -9.539 20.101 1.00 92.62 338 LYS A N 1
ATOM 2728 C CA . LYS A 1 338 ? 25.126 -10.437 19.944 1.00 92.62 338 LYS A CA 1
ATOM 2729 C C . LYS A 1 338 ? 25.085 -11.213 18.624 1.00 92.62 338 LYS A C 1
ATOM 2731 O O . LYS A 1 338 ? 26.137 -11.495 18.056 1.00 92.62 338 LYS A O 1
ATOM 2736 N N . CYS A 1 339 ? 23.897 -11.544 18.118 1.00 91.19 339 CYS A N 1
ATOM 2737 C CA . CYS A 1 339 ? 23.731 -12.252 16.848 1.00 91.19 339 CYS A CA 1
ATOM 2738 C C . CYS A 1 339 ? 23.993 -11.378 15.612 1.00 91.19 339 CYS A C 1
ATOM 2740 O O . CYS A 1 339 ? 24.312 -11.927 14.557 1.00 91.19 339 CYS A O 1
ATOM 2742 N N . VAL A 1 340 ? 23.868 -10.053 15.725 1.00 94.62 340 VAL A N 1
ATOM 2743 C CA . VAL A 1 340 ? 23.951 -9.117 14.587 1.00 94.62 340 VAL A CA 1
ATOM 2744 C C . VAL A 1 340 ? 25.138 -8.157 14.656 1.00 94.62 340 VAL A C 1
ATOM 2746 O O . VAL A 1 340 ? 25.236 -7.267 13.823 1.00 94.62 340 VAL A O 1
ATOM 2749 N N . VAL A 1 341 ? 26.093 -8.353 15.573 1.00 92.25 341 VAL A N 1
ATOM 2750 C CA . VAL A 1 341 ? 27.296 -7.495 15.687 1.00 92.25 341 VAL A CA 1
ATOM 2751 C C . VAL A 1 341 ? 27.985 -7.288 14.335 1.00 92.25 341 VAL A C 1
ATOM 2753 O O . VAL A 1 341 ? 28.256 -6.159 13.949 1.00 92.25 341 VAL A O 1
ATOM 2756 N N . GLN A 1 342 ? 28.195 -8.368 13.577 1.00 90.25 342 GLN A N 1
ATOM 2757 C CA . GLN A 1 342 ? 28.842 -8.302 12.262 1.00 90.25 342 GLN A CA 1
ATOM 2758 C C . GLN A 1 342 ? 28.048 -7.498 11.222 1.00 90.25 342 GLN A C 1
ATOM 2760 O O . GLN A 1 342 ? 28.637 -7.030 10.257 1.00 90.25 342 GLN A O 1
ATOM 2765 N N . PHE A 1 343 ? 26.725 -7.386 11.366 1.00 93.31 343 PHE A N 1
ATOM 2766 C CA . PHE A 1 343 ? 25.889 -6.595 10.457 1.00 93.31 343 PHE A CA 1
ATOM 2767 C C . PHE A 1 343 ? 26.133 -5.105 10.695 1.00 93.31 343 PHE A C 1
ATOM 2769 O O . PHE A 1 343 ? 26.445 -4.370 9.768 1.00 93.31 343 PHE A O 1
ATOM 2776 N N . PHE A 1 344 ? 26.118 -4.689 11.962 1.00 92.50 344 PHE A N 1
ATOM 2777 C CA . PHE A 1 344 ? 26.416 -3.310 12.343 1.00 92.50 344 PHE A CA 1
ATOM 2778 C C . PHE A 1 344 ? 27.878 -2.919 12.113 1.00 92.50 344 PHE A C 1
ATOM 2780 O O . PHE A 1 344 ? 28.157 -1.759 11.834 1.00 92.50 344 PHE A O 1
ATOM 2787 N N . THR A 1 345 ? 28.825 -3.854 12.239 1.00 91.06 345 THR A N 1
ATOM 2788 C CA . THR A 1 345 ? 30.212 -3.606 11.814 1.00 91.06 345 THR A CA 1
ATOM 2789 C C . THR A 1 345 ? 30.266 -3.306 10.319 1.00 91.06 345 THR A C 1
ATOM 2791 O O . THR A 1 345 ? 30.847 -2.300 9.939 1.00 91.06 345 THR A O 1
ATOM 2794 N N . TRP A 1 346 ? 29.598 -4.119 9.496 1.00 91.44 346 TRP A N 1
ATOM 2795 C CA . TRP A 1 346 ? 29.575 -3.938 8.045 1.00 91.44 346 TRP A CA 1
ATOM 2796 C C . TRP A 1 346 ? 28.938 -2.607 7.611 1.00 91.44 346 TRP A C 1
ATOM 2798 O O . TRP A 1 346 ? 29.537 -1.906 6.803 1.00 91.44 346 TRP A O 1
ATOM 2808 N N . ILE A 1 347 ? 27.793 -2.212 8.187 1.00 88.12 347 ILE A N 1
ATOM 2809 C CA . ILE A 1 347 ? 27.159 -0.912 7.881 1.00 88.12 347 ILE A CA 1
ATOM 2810 C C . ILE A 1 347 ? 28.112 0.255 8.188 1.00 88.12 347 ILE A C 1
ATOM 2812 O O . ILE A 1 347 ? 28.280 1.155 7.373 1.00 88.12 347 ILE A O 1
ATOM 2816 N N . ARG A 1 348 ? 28.780 0.235 9.350 1.00 86.94 348 ARG A N 1
ATOM 2817 C CA . ARG A 1 348 ? 29.711 1.311 9.734 1.00 86.94 348 ARG A CA 1
ATOM 2818 C C . ARG A 1 348 ? 30.950 1.355 8.842 1.00 86.94 348 ARG A C 1
ATOM 2820 O O . ARG A 1 348 ? 31.371 2.435 8.457 1.00 86.94 348 ARG A O 1
ATOM 2827 N N . GLU A 1 349 ? 31.506 0.196 8.486 1.00 84.88 349 GLU A N 1
ATOM 2828 C CA . GLU A 1 349 ? 32.651 0.105 7.567 1.00 84.88 349 GLU A CA 1
ATOM 2829 C C . GLU A 1 349 ? 32.311 0.612 6.158 1.00 84.88 349 GLU A C 1
ATOM 2831 O O . GLU A 1 349 ? 33.167 1.208 5.510 1.00 84.88 349 GLU A O 1
ATOM 2836 N N . ALA A 1 350 ? 31.073 0.411 5.693 1.00 73.44 350 ALA A N 1
ATOM 2837 C CA . ALA A 1 350 ? 30.604 0.958 4.422 1.00 73.44 350 ALA A CA 1
ATOM 2838 C C . ALA A 1 350 ? 30.486 2.495 4.448 1.00 73.44 350 ALA A C 1
ATOM 2840 O O . ALA A 1 350 ? 30.766 3.135 3.440 1.00 73.44 350 ALA A O 1
ATOM 2841 N N . ASN A 1 351 ? 30.139 3.083 5.598 1.00 61.44 351 ASN A N 1
ATOM 2842 C CA . ASN A 1 351 ? 30.016 4.536 5.768 1.00 61.44 351 ASN A CA 1
ATOM 2843 C C . ASN A 1 351 ? 31.344 5.259 6.032 1.00 61.44 351 ASN A C 1
ATOM 2845 O O . ASN A 1 351 ? 31.458 6.449 5.751 1.00 61.44 351 ASN A O 1
ATOM 2849 N N . ASP A 1 352 ? 32.345 4.551 6.562 1.00 59.41 352 ASP A N 1
ATOM 2850 C CA . ASP A 1 352 ? 33.699 5.076 6.786 1.00 59.41 352 ASP A CA 1
ATOM 2851 C C . ASP A 1 352 ? 34.617 4.909 5.552 1.00 59.41 352 ASP A C 1
ATOM 2853 O O . ASP A 1 352 ? 35.787 5.309 5.587 1.00 59.41 352 ASP A O 1
ATOM 2857 N N . ALA A 1 353 ? 34.118 4.325 4.454 1.00 48.91 353 ALA A N 1
ATOM 2858 C CA . ALA A 1 353 ? 34.843 4.262 3.191 1.00 48.91 353 ALA A CA 1
ATOM 2859 C C . ALA A 1 353 ? 34.916 5.675 2.572 1.00 48.91 353 ALA A C 1
ATOM 2861 O O . ALA A 1 353 ? 33.874 6.286 2.342 1.00 48.91 353 ALA A O 1
ATOM 2862 N N . PRO A 1 354 ? 36.115 6.233 2.310 1.00 48.28 354 PRO A N 1
ATOM 2863 C CA . PRO A 1 354 ? 36.219 7.513 1.625 1.00 48.28 354 PRO A CA 1
ATOM 2864 C C . PRO A 1 354 ? 35.605 7.376 0.230 1.00 48.28 354 PRO A C 1
ATOM 2866 O O . PRO A 1 354 ? 35.990 6.468 -0.504 1.00 48.28 354 PRO A O 1
ATOM 2869 N N . ASP A 1 355 ? 34.669 8.266 -0.108 1.00 55.22 355 ASP A N 1
ATOM 2870 C CA . ASP A 1 355 ? 34.125 8.406 -1.461 1.00 55.22 355 ASP A CA 1
ATOM 2871 C C . ASP A 1 355 ? 35.297 8.491 -2.465 1.00 55.22 355 ASP A C 1
ATOM 2873 O O . ASP A 1 355 ? 36.001 9.506 -2.511 1.00 55.22 355 ASP A O 1
ATOM 2877 N N . GLU A 1 356 ? 35.557 7.410 -3.210 1.00 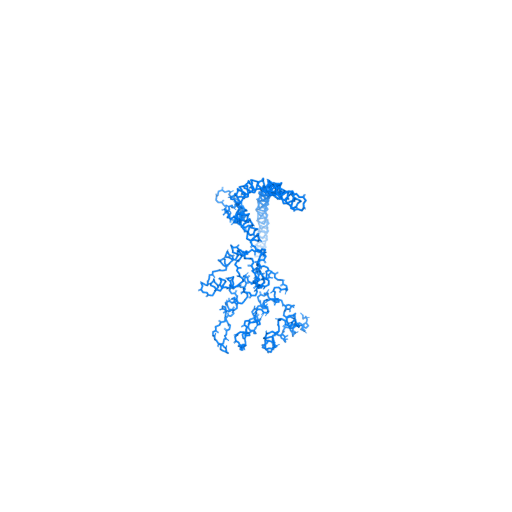37.47 356 GLU A N 1
ATOM 2878 C CA . GLU A 1 356 ? 36.540 7.376 -4.309 1.00 37.47 356 GLU A CA 1
ATOM 2879 C C . GLU A 1 356 ? 35.980 7.976 -5.602 1.00 37.47 356 GLU A C 1
ATOM 2881 O O . GLU A 1 356 ? 34.849 7.609 -6.005 1.00 37.47 356 GLU A O 1
#

InterPro domains:
  IPR003307 W2 domain [PF02020] (279-355)
  IPR003307 W2 domain [PS51363] (192-356)
  IPR003307 W2 domain [SM00515] (266-353)
  IPR016024 Armadillo-type fold [SSF48371] (195-321)

Radius of gyration: 35.12 Å; chains: 1; bounding box: 91×48×120 Å

Sequence (356 aa):
MDNALKILTELTENREKNLKKFEDCETDILKQVNNVKEQMIKQIDKHERTVIKDLSTMRQRNEAKLNEEKADLAELIAQVQEGKEQIEFLKEHGSKNQLFLALKKQENKIKATESRLQKLTSTYKDTKLTFYSGRDSKTKSIFSVVESSTPCTIKHKSLMLQQAQAEIEIESKKKSDCTNNYGSKLTMSTSGMTLETIQDELHDLIVVKAVRNEDIFDWIEANLDHYTTKDNNFIRALMTVVCSSAIKGRGKMATVDPRRVHARDVILQKYFDHQLEFELQTLYALQALVHKLDHPPKVLRTLFDVLYDEDIISEDAFTKWEGNANPTEQEGKEIAMKCVVQFFTWIREANDAPDE

Organism: Mytilus coruscus (NCBI:txid42192)

Secondary structure (DSSP, 8-state):
-HHHHHHHHHHHHHHHHHHHHHHHHHHHHHHHHHHHHHHHHHHHHHHHHHHHHHHHHHHHHHHHHHHHHHHHHHHHHHHHHHHHHHHHHHHHHS-HHHHHHHHHHHHHHHHHHHHHHHHHHHH-EEEEEEEEES--TTT--SEEEEEEEEE-------HHHHHHHHHHHHHHHTT-SSS-----------SSPPHHHHHHHHHIIIIIS---HHHHHHHHHHHS-HHHHTSHHHHHHHHHHHHHHHEESSGGG-EE-HHHHHTTHHHHHHHHTT-HHHHHHHHHHHHHHHHHTT--TTHHHHHHHHHHHTTSS-HHHHHHHHH---GGG-TTHHHHHHHHHHHHHHHHHHHSS---

pLDDT: mean 82.96, std 15.66, range [27.67, 96.88]